Protein AF-A0AAC9IN21-F1 (afdb_monomer)

pLDDT: mean 84.53, std 16.15, range [30.41, 98.19]

Structure (mmCIF, N/CA/C/O backbone):
data_AF-A0AAC9IN21-F1
#
_entry.id   AF-A0AAC9IN21-F1
#
loop_
_atom_site.group_PDB
_atom_site.id
_atom_site.type_symbol
_atom_site.label_atom_id
_atom_site.label_alt_id
_atom_site.label_comp_id
_atom_site.label_asym_id
_atom_site.label_entity_id
_atom_site.label_seq_id
_atom_site.pdbx_PDB_ins_code
_atom_site.Cartn_x
_atom_site.Cartn_y
_atom_site.Cartn_z
_atom_site.occupancy
_atom_site.B_iso_or_equiv
_atom_site.auth_seq_id
_atom_site.auth_comp_id
_atom_site.auth_asym_id
_atom_site.auth_atom_id
_atom_site.pdbx_PDB_model_num
ATOM 1 N N . MET A 1 1 ? 9.939 -2.032 -33.888 1.00 34.38 1 MET A N 1
ATOM 2 C CA . MET A 1 1 ? 8.738 -2.894 -33.945 1.00 34.38 1 MET A CA 1
ATOM 3 C C . MET A 1 1 ? 9.093 -4.203 -33.239 1.00 34.38 1 MET A C 1
ATOM 5 O O . MET A 1 1 ? 9.802 -5.014 -33.818 1.00 34.38 1 MET A O 1
ATOM 9 N N . LYS A 1 2 ? 8.780 -4.354 -31.942 1.00 31.02 2 LYS A N 1
ATOM 10 C CA . LYS A 1 2 ? 9.108 -5.588 -31.199 1.00 31.02 2 LYS A CA 1
ATOM 11 C C . LYS A 1 2 ? 8.147 -6.683 -31.668 1.00 31.02 2 LYS A C 1
ATOM 13 O O . LYS A 1 2 ? 6.945 -6.559 -31.456 1.00 31.02 2 LYS A O 1
ATOM 18 N N . LYS A 1 3 ? 8.680 -7.709 -32.340 1.00 30.41 3 LYS A N 1
ATOM 19 C CA . LYS A 1 3 ? 7.978 -8.969 -32.608 1.00 30.41 3 LYS A CA 1
ATOM 20 C C . LYS A 1 3 ? 7.577 -9.555 -31.255 1.00 30.41 3 LYS A C 1
ATOM 22 O O . LYS A 1 3 ? 8.444 -9.951 -30.480 1.00 30.41 3 LYS A O 1
ATOM 27 N N . TYR A 1 4 ? 6.280 -9.575 -30.974 1.00 35.88 4 TYR A N 1
ATOM 28 C CA . TYR A 1 4 ? 5.723 -10.458 -29.963 1.00 35.88 4 TYR A CA 1
ATOM 29 C C . TYR A 1 4 ? 5.930 -11.874 -30.489 1.00 35.88 4 TYR A C 1
ATOM 31 O O . TYR A 1 4 ? 5.238 -12.309 -31.407 1.00 35.88 4 TYR A O 1
ATOM 39 N N . ILE A 1 5 ? 6.948 -12.558 -29.974 1.00 37.28 5 ILE A N 1
ATOM 40 C CA . ILE A 1 5 ? 7.047 -14.003 -30.123 1.00 37.28 5 ILE A CA 1
ATOM 41 C C . ILE A 1 5 ? 5.870 -14.546 -29.312 1.00 37.28 5 ILE A C 1
ATOM 43 O O . ILE A 1 5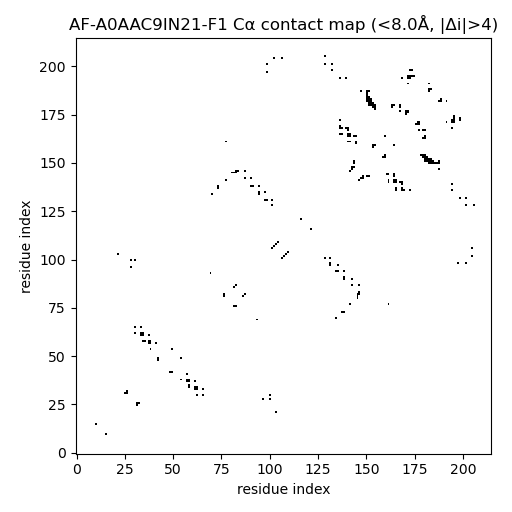 ? 5.917 -14.585 -28.086 1.00 37.28 5 ILE A O 1
ATOM 47 N N . CYS A 1 6 ? 4.771 -14.858 -30.004 1.00 40.84 6 CYS A N 1
ATOM 48 C CA . CYS A 1 6 ? 3.760 -15.767 -29.490 1.00 40.84 6 CYS A CA 1
ATOM 49 C C . CYS A 1 6 ? 4.459 -17.106 -29.273 1.00 40.84 6 CYS A C 1
ATOM 51 O O . CYS A 1 6 ? 4.659 -17.867 -30.220 1.00 40.84 6 CYS A O 1
ATOM 53 N N . ASN A 1 7 ? 4.869 -17.364 -28.036 1.00 38.44 7 ASN A N 1
ATOM 54 C CA . ASN A 1 7 ? 5.209 -18.706 -27.605 1.00 38.44 7 ASN A CA 1
ATOM 55 C C . ASN A 1 7 ? 3.887 -19.474 -27.489 1.00 38.44 7 ASN A C 1
ATOM 57 O O . ASN A 1 7 ? 3.210 -19.432 -26.471 1.00 38.44 7 ASN A O 1
ATOM 61 N N . ASN A 1 8 ? 3.481 -20.124 -28.576 1.00 47.72 8 ASN A N 1
ATOM 62 C CA . ASN A 1 8 ? 2.429 -21.129 -28.539 1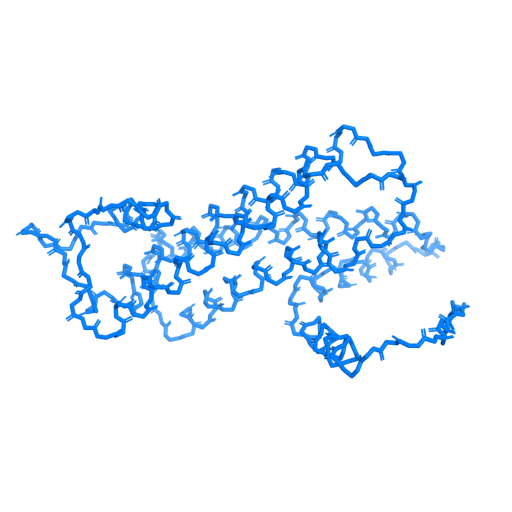.00 47.72 8 ASN A CA 1
ATOM 63 C C . ASN A 1 8 ? 3.048 -22.444 -28.044 1.00 47.72 8 ASN A C 1
ATOM 65 O O . ASN A 1 8 ? 3.775 -23.075 -28.804 1.00 47.72 8 ASN A O 1
ATOM 69 N N . SER A 1 9 ? 2.732 -22.879 -26.819 1.00 43.06 9 SER A N 1
ATOM 70 C CA . SER A 1 9 ? 1.982 -24.132 -26.605 1.00 43.06 9 SER A CA 1
ATOM 71 C C . SER A 1 9 ? 1.706 -24.391 -25.112 1.00 43.06 9 SER A C 1
ATOM 73 O O . SER A 1 9 ? 2.643 -24.544 -24.333 1.00 43.06 9 SER A O 1
ATOM 75 N N . LYS A 1 10 ? 0.414 -24.562 -24.781 1.00 49.31 10 LYS A N 1
ATOM 76 C CA . LYS A 1 10 ? -0.166 -25.088 -23.522 1.00 49.31 10 LYS A CA 1
ATOM 77 C C . LYS A 1 10 ? -0.204 -24.177 -22.287 1.00 49.31 10 LYS A C 1
ATOM 79 O O . LYS A 1 10 ? -0.055 -24.663 -21.169 1.00 49.31 10 LYS A O 1
ATOM 84 N N . ASP A 1 11 ? -0.552 -22.909 -22.448 1.00 61.28 11 ASP A N 1
ATOM 85 C CA . ASP A 1 11 ? -1.091 -22.170 -21.307 1.00 61.28 11 ASP A CA 1
ATOM 86 C C . ASP A 1 11 ? -2.511 -22.668 -21.026 1.00 61.28 11 ASP A C 1
ATOM 88 O O . ASP A 1 11 ? -3.415 -22.524 -21.851 1.00 61.28 11 ASP A O 1
ATOM 92 N N . GLY A 1 12 ? -2.700 -23.340 -19.886 1.00 74.88 12 GLY A N 1
ATOM 93 C CA . GLY A 1 12 ? -4.028 -23.757 -19.441 1.00 74.88 12 GLY A CA 1
ATOM 94 C C . GLY A 1 12 ? -4.968 -22.551 -19.348 1.00 74.88 12 GLY A C 1
ATOM 95 O O . GLY A 1 12 ? -4.512 -21.425 -19.152 1.00 74.88 12 GLY A O 1
ATOM 96 N N . LEU A 1 13 ? -6.286 -22.774 -19.449 1.00 85.06 13 LEU A N 1
ATOM 97 C CA . LEU A 1 13 ? -7.309 -21.715 -19.364 1.00 85.06 13 LEU A CA 1
ATOM 98 C C . LEU A 1 13 ? -7.048 -20.739 -18.198 1.00 85.06 13 LEU A C 1
ATOM 100 O O . LEU A 1 13 ? -7.213 -19.532 -18.345 1.00 85.06 13 LEU A O 1
ATOM 104 N N . PHE A 1 14 ? -6.579 -21.267 -17.065 1.00 82.62 14 PHE A N 1
ATOM 105 C CA . PHE A 1 14 ? -6.194 -20.491 -15.889 1.00 82.62 14 PHE A CA 1
ATOM 106 C C . PHE A 1 14 ? -5.101 -19.444 -16.168 1.00 82.62 14 PHE A C 1
ATOM 108 O O . PHE A 1 14 ? -5.266 -18.287 -15.789 1.00 82.62 14 PHE A O 1
ATOM 115 N N . ASN A 1 15 ? -4.023 -19.810 -16.869 1.00 82.81 15 ASN A N 1
ATOM 116 C CA . ASN A 1 15 ? -2.926 -18.893 -17.199 1.00 82.81 15 ASN A CA 1
ATOM 117 C C . ASN A 1 15 ? -3.406 -17.773 -18.127 1.00 82.81 15 ASN A C 1
ATOM 119 O O . ASN A 1 15 ? -3.093 -16.607 -17.901 1.00 82.81 15 ASN A O 1
ATOM 123 N N . LEU A 1 16 ? -4.235 -18.108 -19.120 1.00 85.00 16 LEU A N 1
ATOM 124 C CA . LEU A 1 16 ? -4.799 -17.125 -20.047 1.00 85.00 16 LEU A CA 1
ATOM 125 C C . LEU A 1 16 ? -5.696 -16.113 -19.321 1.00 85.00 16 LEU A C 1
ATOM 127 O O . LEU A 1 16 ? -5.608 -14.909 -19.574 1.00 85.00 16 LEU A O 1
ATOM 131 N N . LEU A 1 17 ? -6.537 -16.588 -18.396 1.00 85.88 17 LEU A N 1
ATOM 132 C CA . LEU A 1 17 ? -7.372 -15.722 -17.561 1.00 85.88 17 LEU A CA 1
ATOM 133 C C . LEU A 1 17 ? -6.525 -14.838 -16.640 1.00 85.88 17 LEU A C 1
ATOM 135 O O . LEU A 1 17 ? -6.803 -13.645 -16.519 1.00 85.88 17 LEU A O 1
ATOM 139 N N . ALA A 1 18 ? -5.473 -15.387 -16.033 1.00 85.56 18 ALA A N 1
ATOM 140 C CA . ALA A 1 18 ? -4.564 -14.631 -15.181 1.00 85.56 18 ALA A CA 1
ATOM 141 C C . ALA A 1 18 ? -3.791 -13.552 -15.968 1.00 85.56 18 ALA A C 1
ATOM 143 O O . ALA A 1 18 ? -3.678 -12.412 -15.513 1.00 85.56 18 ALA A O 1
ATOM 144 N N . ASP A 1 19 ? -3.346 -13.849 -17.190 1.00 85.50 19 ASP A N 1
ATOM 145 C CA . ASP A 1 19 ? -2.721 -12.870 -18.084 1.00 85.50 19 ASP A CA 1
ATOM 146 C C . ASP A 1 19 ? -3.686 -11.767 -18.527 1.00 85.50 19 ASP A C 1
ATOM 148 O O . ASP A 1 19 ? -3.317 -10.590 -18.590 1.00 85.50 19 ASP A O 1
ATOM 152 N N . ALA A 1 20 ? -4.934 -12.118 -18.840 1.00 86.19 20 ALA A N 1
ATOM 153 C CA . ALA A 1 20 ? -5.960 -11.130 -19.150 1.00 86.19 20 ALA A CA 1
ATOM 154 C C . ALA A 1 20 ? -6.225 -10.221 -17.939 1.00 86.19 20 ALA A C 1
ATOM 156 O O . ALA A 1 20 ? -6.246 -8.995 -18.077 1.00 86.19 20 ALA A O 1
ATOM 157 N N . LEU A 1 21 ? -6.338 -10.810 -16.745 1.00 87.31 21 LEU A N 1
ATOM 158 C CA . LEU A 1 21 ? -6.534 -10.082 -15.497 1.00 87.31 21 LEU A CA 1
ATOM 159 C C . LEU A 1 21 ? -5.369 -9.129 -15.209 1.00 87.31 21 LEU A C 1
ATOM 161 O O . LEU A 1 21 ? -5.603 -7.955 -14.930 1.00 87.31 21 LEU A O 1
ATOM 165 N N . THR A 1 22 ? -4.117 -9.580 -15.325 1.00 87.25 22 THR A N 1
ATOM 166 C CA . THR A 1 22 ? -2.951 -8.711 -15.090 1.00 87.25 22 THR A CA 1
ATOM 167 C C . THR A 1 22 ? -2.875 -7.564 -16.099 1.00 87.25 22 THR A C 1
ATOM 169 O O . THR A 1 22 ? -2.532 -6.439 -15.733 1.00 87.25 22 THR A O 1
ATOM 172 N N . LYS A 1 23 ? -3.255 -7.781 -17.366 1.00 86.88 23 LYS A N 1
ATOM 173 C CA . LYS A 1 23 ? -3.362 -6.695 -18.356 1.00 86.88 23 LYS A CA 1
ATOM 174 C C . LYS A 1 23 ? -4.399 -5.657 -17.936 1.00 86.88 23 LYS A C 1
ATOM 176 O O . LYS A 1 23 ? -4.082 -4.470 -17.951 1.00 86.88 23 LYS A O 1
ATOM 181 N N . VAL A 1 24 ? -5.590 -6.087 -17.518 1.00 88.44 24 VAL A N 1
ATOM 182 C CA . VAL A 1 24 ? -6.648 -5.182 -17.039 1.00 88.44 24 VAL A CA 1
ATOM 183 C C . VAL A 1 24 ? -6.197 -4.429 -15.787 1.00 88.44 24 VAL A C 1
ATOM 185 O O . VAL A 1 24 ? -6.297 -3.207 -15.743 1.00 88.44 24 VAL A O 1
ATOM 188 N N . LEU A 1 25 ? -5.624 -5.114 -14.797 1.00 89.25 25 LEU A N 1
ATOM 189 C CA . LEU A 1 25 ? -5.137 -4.475 -13.572 1.00 89.25 25 LEU A CA 1
ATOM 190 C C . LEU A 1 25 ? -4.022 -3.459 -13.855 1.00 89.25 25 LEU A C 1
ATOM 192 O O . LEU A 1 25 ? -4.006 -2.381 -13.265 1.00 89.25 25 LEU A O 1
ATOM 196 N N . ASN A 1 26 ? -3.132 -3.733 -14.810 1.00 87.12 26 ASN A N 1
ATOM 197 C CA . ASN A 1 26 ? -2.124 -2.761 -15.241 1.00 87.12 26 ASN A CA 1
ATOM 198 C C . ASN A 1 26 ? -2.722 -1.510 -15.892 1.00 87.12 26 ASN A C 1
ATOM 200 O O . ASN A 1 26 ? -2.146 -0.436 -15.737 1.00 87.12 26 ASN A O 1
ATOM 204 N N . LEU A 1 27 ? -3.865 -1.624 -16.576 1.00 86.06 27 LEU A N 1
ATOM 205 C CA . LEU A 1 27 ? -4.581 -0.471 -17.132 1.00 86.06 27 LEU A CA 1
ATOM 206 C C . LEU A 1 27 ? -5.224 0.408 -16.064 1.00 86.06 27 LEU A C 1
ATOM 208 O O . LEU A 1 27 ? -5.561 1.539 -16.373 1.00 86.06 27 LEU A O 1
ATOM 212 N N . PHE A 1 28 ? -5.412 -0.078 -14.840 1.00 88.50 28 PHE A N 1
ATOM 213 C CA . PHE A 1 28 ? -5.910 0.738 -13.730 1.00 88.50 28 PHE A CA 1
ATOM 214 C C . PHE A 1 28 ? -4.802 1.178 -12.776 1.00 88.50 28 PHE A C 1
ATOM 216 O O . PHE A 1 28 ? -5.038 2.018 -11.915 1.00 88.50 28 PHE A O 1
ATOM 223 N N . ASN A 1 29 ? -3.584 0.658 -12.935 1.00 90.00 29 ASN A N 1
ATOM 224 C CA . ASN A 1 29 ? -2.487 0.932 -12.026 1.00 90.00 29 ASN A CA 1
ATOM 225 C C . ASN A 1 29 ? -1.874 2.323 -12.268 1.00 90.00 29 ASN A C 1
ATOM 227 O O . ASN A 1 29 ? -1.085 2.523 -13.194 1.00 90.00 29 ASN A O 1
ATOM 231 N N . PHE A 1 30 ? -2.159 3.276 -11.377 1.00 90.38 30 PHE A N 1
ATOM 232 C CA . PHE A 1 30 ? -1.539 4.607 -11.378 1.00 90.38 30 PHE A CA 1
ATOM 233 C C . PHE A 1 30 ? -0.005 4.590 -11.417 1.00 90.38 30 PHE A C 1
ATOM 235 O O . PHE A 1 30 ? 0.570 5.495 -12.018 1.00 90.38 30 PHE A O 1
ATOM 242 N N . VAL A 1 31 ? 0.670 3.579 -10.854 1.00 89.50 31 VAL A N 1
ATOM 243 C CA . VAL A 1 31 ? 2.138 3.458 -10.949 1.00 89.50 31 VAL A CA 1
ATOM 244 C C . VAL A 1 31 ? 2.570 3.325 -12.412 1.00 89.50 31 VAL A C 1
ATOM 246 O O . VAL A 1 31 ? 3.527 3.971 -12.844 1.00 89.50 31 VAL A O 1
ATOM 249 N N . GLU A 1 32 ? 1.845 2.526 -13.200 1.00 88.94 32 GLU A N 1
ATOM 250 C CA . GLU A 1 32 ? 2.136 2.318 -14.619 1.00 88.94 32 GLU A CA 1
ATOM 251 C C . GLU A 1 32 ? 1.900 3.590 -15.426 1.00 88.94 32 GLU A C 1
ATOM 253 O O . GLU A 1 32 ? 2.765 3.982 -16.214 1.00 88.94 32 GLU A O 1
ATOM 258 N N . PHE A 1 33 ? 0.776 4.271 -15.191 1.00 90.44 33 PHE A N 1
ATOM 259 C CA . PHE A 1 33 ? 0.494 5.554 -15.832 1.00 90.44 33 PHE A CA 1
ATOM 260 C C . PHE A 1 33 ? 1.531 6.613 -15.479 1.00 90.44 33 PHE A C 1
ATOM 262 O O . PHE A 1 33 ? 2.038 7.288 -16.373 1.00 90.44 33 PHE A O 1
ATOM 269 N N . PHE A 1 34 ? 1.891 6.729 -14.200 1.00 90.81 34 PHE A N 1
ATOM 270 C CA . PHE A 1 34 ? 2.888 7.687 -13.737 1.00 90.81 34 PHE A CA 1
ATOM 271 C C . PHE A 1 34 ? 4.246 7.430 -14.393 1.00 90.81 34 PHE A C 1
ATOM 273 O O . PHE A 1 34 ? 4.874 8.343 -14.928 1.00 90.81 34 PHE A O 1
ATOM 280 N N . LYS A 1 35 ? 4.670 6.166 -14.449 1.00 89.88 35 LYS A N 1
ATOM 281 C CA . LYS A 1 35 ? 5.895 5.758 -15.139 1.00 89.88 35 LYS A CA 1
ATOM 282 C C . LYS A 1 35 ? 5.861 6.115 -16.627 1.00 89.88 35 LYS A C 1
ATOM 284 O O . LYS A 1 35 ? 6.827 6.689 -17.132 1.00 89.88 35 LYS A O 1
ATOM 289 N N . LEU A 1 36 ? 4.773 5.797 -17.333 1.00 89.31 36 LEU A N 1
ATOM 290 C CA . LEU A 1 36 ? 4.620 6.133 -18.753 1.00 89.31 36 LEU A CA 1
ATOM 291 C C . LEU A 1 36 ? 4.661 7.647 -18.976 1.00 89.31 36 LEU A C 1
ATOM 293 O O . LEU A 1 36 ? 5.336 8.109 -19.894 1.00 89.31 36 LEU A O 1
ATOM 297 N N . P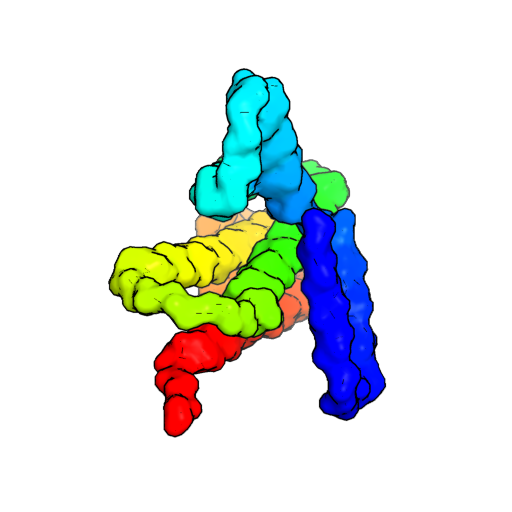HE A 1 37 ? 4.005 8.413 -18.108 1.00 91.19 37 PHE A N 1
ATOM 298 C CA . PHE A 1 37 ? 3.982 9.869 -18.151 1.00 91.19 37 PHE A CA 1
ATOM 299 C C . PHE A 1 37 ? 5.378 10.482 -17.961 1.00 91.19 37 PHE A C 1
ATOM 301 O O . PHE A 1 37 ? 5.806 11.309 -18.768 1.00 91.19 37 PHE A O 1
ATOM 308 N N . VAL A 1 38 ? 6.137 10.032 -16.955 1.00 91.31 38 VAL A N 1
ATOM 309 C CA . VAL A 1 38 ? 7.507 10.516 -16.704 1.00 91.31 38 VAL A CA 1
ATOM 310 C C . VAL A 1 38 ? 8.441 10.171 -17.870 1.00 91.31 38 VAL A C 1
ATOM 312 O O . VAL A 1 38 ? 9.197 11.030 -18.333 1.00 91.31 38 VAL A O 1
ATOM 315 N N . VAL A 1 39 ? 8.364 8.945 -18.402 1.00 89.12 39 VAL A N 1
ATOM 316 C CA . VAL A 1 39 ? 9.155 8.533 -19.576 1.00 89.12 39 VAL A CA 1
ATOM 317 C C . VAL A 1 39 ? 8.775 9.349 -20.812 1.00 89.12 39 VAL A C 1
ATOM 319 O O . VAL A 1 39 ? 9.659 9.784 -21.552 1.00 89.12 39 VAL A O 1
ATOM 322 N N . PHE A 1 40 ? 7.483 9.605 -21.024 1.00 89.19 40 PHE A N 1
ATOM 323 C CA . PHE A 1 40 ? 6.993 10.430 -22.125 1.00 89.19 40 PHE A CA 1
ATOM 324 C C . PHE A 1 40 ? 7.549 11.858 -22.058 1.00 89.19 40 PHE A C 1
ATOM 326 O O . PHE A 1 40 ? 8.095 12.348 -23.049 1.00 89.19 40 PHE A O 1
ATOM 333 N N . ILE A 1 41 ? 7.498 12.506 -20.887 1.00 89.44 41 ILE A N 1
ATOM 334 C CA . ILE A 1 41 ? 8.078 13.844 -20.681 1.00 89.44 41 ILE A CA 1
ATOM 335 C C . ILE A 1 41 ? 9.585 13.833 -20.954 1.00 89.44 41 ILE A C 1
ATOM 337 O O . ILE A 1 41 ? 10.095 14.723 -21.641 1.00 89.44 41 ILE A O 1
ATOM 341 N N . TYR A 1 42 ? 10.301 12.828 -20.445 1.00 88.25 42 TYR A N 1
ATOM 342 C CA . TYR A 1 42 ? 11.745 12.713 -20.629 1.00 88.25 42 TYR A CA 1
ATOM 343 C C . TYR A 1 42 ? 12.129 12.570 -22.108 1.00 88.25 42 TYR A C 1
ATOM 345 O O . TYR A 1 42 ? 12.954 13.341 -22.609 1.00 88.25 42 TYR A O 1
ATOM 353 N N . CYS A 1 43 ? 11.503 11.630 -22.826 1.00 86.12 43 CYS A N 1
ATOM 354 C CA . CYS A 1 43 ? 11.780 11.405 -24.244 1.00 86.12 43 CYS A CA 1
ATOM 355 C C . CYS A 1 43 ? 11.350 12.599 -25.113 1.00 86.12 43 CYS A C 1
ATOM 357 O O . CYS A 1 43 ? 11.982 12.859 -26.128 1.00 86.12 43 CYS A O 1
ATOM 359 N N . ARG A 1 44 ? 10.311 13.357 -24.731 1.00 86.06 44 ARG A N 1
ATOM 360 C CA . ARG A 1 44 ? 9.900 14.563 -25.471 1.00 86.06 44 ARG A CA 1
ATOM 361 C C . ARG A 1 44 ? 10.890 15.720 -25.305 1.00 86.06 44 ARG A C 1
ATOM 363 O O . ARG A 1 44 ? 11.068 16.504 -26.232 1.00 86.06 44 ARG A O 1
ATOM 370 N N . ARG A 1 45 ? 11.533 15.841 -24.137 1.00 83.94 45 ARG A N 1
ATOM 371 C CA . ARG A 1 45 ? 12.523 16.899 -23.858 1.00 83.94 45 ARG A CA 1
ATOM 372 C C . ARG A 1 45 ? 13.875 16.643 -24.526 1.00 83.94 45 ARG A C 1
ATOM 374 O O . ARG A 1 45 ? 14.508 17.591 -24.983 1.00 83.94 45 ARG A O 1
ATOM 381 N N . LYS A 1 46 ? 14.324 15.388 -24.617 1.00 77.31 46 LYS A N 1
ATOM 382 C CA . LYS A 1 46 ? 15.526 15.032 -25.386 1.00 77.31 46 LYS A CA 1
ATOM 383 C C . LYS A 1 46 ? 15.141 14.733 -26.836 1.00 77.31 46 LYS A C 1
ATOM 385 O O . LYS A 1 46 ? 14.660 13.652 -27.128 1.00 77.31 46 LYS A O 1
ATOM 390 N N . LYS A 1 47 ? 15.414 15.667 -27.758 1.00 62.84 47 LYS A N 1
ATOM 391 C CA . LYS A 1 47 ? 15.235 15.479 -29.217 1.00 62.84 47 LYS A CA 1
ATOM 392 C C . LYS A 1 47 ? 16.036 14.300 -29.808 1.00 62.84 47 LYS A C 1
ATOM 394 O O . LYS A 1 47 ? 15.797 13.938 -30.955 1.00 62.84 47 LYS A O 1
ATOM 399 N N . SER A 1 48 ? 16.987 13.718 -29.070 1.00 57.34 48 SER A N 1
ATOM 400 C CA . SER A 1 48 ? 17.738 12.536 -29.502 1.00 57.34 48 SER A CA 1
ATOM 401 C C . SER A 1 48 ? 16.999 11.236 -29.179 1.00 57.34 48 SER A C 1
ATOM 403 O O . SER A 1 48 ? 16.230 11.152 -28.223 1.00 57.34 48 SER A O 1
ATOM 405 N N . THR A 1 49 ? 17.240 10.209 -29.993 1.00 65.31 49 THR A N 1
ATOM 406 C CA . THR A 1 49 ? 16.659 8.866 -29.874 1.00 65.31 49 THR A CA 1
ATOM 407 C C . THR A 1 49 ? 16.672 8.371 -28.427 1.00 65.31 49 THR A C 1
ATOM 409 O O . THR A 1 49 ? 17.729 8.170 -27.826 1.00 65.31 49 THR A O 1
ATOM 412 N N . CYS A 1 50 ? 15.474 8.204 -27.861 1.00 70.81 50 CYS A N 1
ATOM 413 C CA . CYS A 1 50 ? 15.276 7.753 -26.490 1.00 70.81 50 CYS A CA 1
ATOM 414 C C . CYS A 1 50 ? 15.672 6.274 -26.390 1.00 70.81 50 CYS A C 1
ATOM 416 O O . CYS A 1 50 ? 14.876 5.383 -26.695 1.00 70.81 50 CYS A O 1
ATOM 418 N N . ASP A 1 51 ? 16.928 6.047 -26.024 1.00 83.06 51 ASP A N 1
ATOM 419 C CA . ASP A 1 51 ? 17.529 4.729 -25.859 1.00 83.06 51 ASP A CA 1
ATOM 420 C C . ASP A 1 51 ? 16.778 3.882 -24.812 1.00 83.06 51 ASP A C 1
ATOM 422 O O . ASP A 1 51 ? 16.281 4.399 -23.804 1.00 83.06 51 ASP A O 1
ATOM 426 N N . GLU A 1 52 ? 16.669 2.576 -25.054 1.00 82.12 52 GLU A N 1
ATOM 427 C CA . GLU A 1 52 ? 15.892 1.652 -24.221 1.00 82.12 52 GLU A CA 1
ATOM 428 C C . GLU A 1 52 ? 16.482 1.526 -22.811 1.00 82.12 52 GLU A C 1
ATOM 430 O O . GLU A 1 52 ? 15.730 1.406 -21.841 1.00 82.12 52 GLU A O 1
ATOM 435 N N . GLU A 1 53 ? 17.806 1.615 -22.664 1.00 82.88 53 GLU A N 1
ATOM 436 C CA . GLU A 1 53 ? 18.467 1.585 -21.357 1.00 82.88 53 GLU A CA 1
ATOM 437 C C . GLU A 1 53 ? 18.095 2.813 -20.510 1.00 82.88 53 GLU A C 1
ATOM 439 O O . GLU A 1 53 ? 17.680 2.692 -19.353 1.00 82.88 53 GLU A O 1
ATOM 444 N N . LYS A 1 54 ? 18.108 4.003 -21.122 1.00 84.69 54 LYS A N 1
ATOM 445 C CA . LYS A 1 54 ? 17.696 5.252 -20.462 1.00 84.69 54 LYS A CA 1
ATOM 446 C C . LYS A 1 54 ? 16.225 5.222 -20.060 1.00 84.69 54 LYS A C 1
ATOM 448 O O . LYS A 1 54 ? 15.894 5.655 -18.958 1.00 84.69 54 LYS A O 1
ATOM 453 N N . LYS A 1 55 ? 15.339 4.661 -20.894 1.00 86.06 55 LYS A N 1
ATOM 454 C CA . LYS A 1 55 ? 13.922 4.477 -20.527 1.00 86.06 55 LYS A CA 1
ATOM 455 C C . LYS A 1 55 ? 13.759 3.577 -19.307 1.00 86.06 55 LYS A C 1
ATOM 457 O O . LYS A 1 55 ? 12.934 3.883 -18.445 1.00 86.06 55 LYS A O 1
ATOM 462 N N . ARG A 1 56 ? 14.531 2.486 -19.209 1.00 83.62 56 ARG A N 1
ATOM 463 C CA . ARG A 1 56 ? 14.510 1.594 -18.036 1.00 83.62 56 ARG A CA 1
ATOM 464 C C . ARG A 1 56 ? 14.969 2.323 -16.780 1.00 83.62 56 ARG A C 1
ATOM 466 O O . ARG A 1 56 ? 14.313 2.199 -15.751 1.00 83.62 56 ARG A O 1
ATOM 473 N N . TYR A 1 57 ? 16.046 3.099 -16.869 1.00 85.62 57 TYR A N 1
ATOM 474 C CA . TYR A 1 57 ? 16.546 3.894 -15.748 1.00 85.62 57 TYR A CA 1
ATOM 475 C C . TYR A 1 57 ? 15.516 4.931 -15.271 1.00 85.62 57 TYR A C 1
ATOM 477 O O . TYR A 1 57 ? 15.144 4.936 -14.100 1.00 85.62 57 TYR A O 1
ATOM 485 N N . VAL A 1 58 ? 14.964 5.732 -16.189 1.00 88.12 58 VAL A N 1
ATOM 486 C CA . VAL A 1 58 ? 13.925 6.733 -15.877 1.00 88.12 58 VAL A CA 1
ATOM 487 C C . VAL A 1 58 ? 12.666 6.078 -15.308 1.00 88.12 58 VAL A C 1
ATOM 489 O O . VAL A 1 58 ? 12.055 6.611 -14.388 1.00 88.12 58 VAL A O 1
ATOM 492 N N . SER A 1 59 ? 12.298 4.895 -15.807 1.00 87.25 59 SER A N 1
ATOM 493 C CA . SER A 1 59 ? 11.162 4.136 -15.279 1.00 87.25 59 SER A CA 1
ATOM 494 C C . SER A 1 59 ? 11.346 3.737 -13.815 1.00 87.25 59 SER A C 1
ATOM 496 O O . SER A 1 59 ? 10.381 3.775 -13.061 1.00 87.25 59 SER A O 1
ATOM 498 N N . ARG A 1 60 ? 12.564 3.357 -13.406 1.00 85.38 60 ARG A N 1
ATOM 499 C CA . ARG A 1 60 ? 12.864 3.011 -12.006 1.00 85.38 60 ARG A CA 1
ATOM 500 C C . ARG A 1 60 ? 12.725 4.233 -11.105 1.00 85.38 60 ARG A C 1
ATOM 502 O O . ARG A 1 60 ? 11.989 4.172 -10.132 1.00 85.38 60 ARG A O 1
ATOM 509 N N . ILE A 1 61 ? 13.311 5.360 -11.514 1.00 88.25 61 ILE A N 1
ATOM 510 C CA . ILE A 1 61 ? 13.173 6.633 -10.790 1.00 88.25 61 ILE A CA 1
ATOM 511 C C . ILE A 1 61 ? 11.702 7.033 -10.653 1.00 88.25 61 ILE A C 1
ATOM 513 O O . ILE A 1 61 ? 11.279 7.471 -9.589 1.00 88.25 61 ILE A O 1
ATOM 517 N N . ALA A 1 62 ? 10.903 6.877 -11.712 1.00 90.69 62 ALA A N 1
ATOM 518 C CA . ALA A 1 62 ? 9.481 7.197 -11.656 1.00 90.69 62 ALA A CA 1
ATOM 519 C C . ALA A 1 62 ? 8.735 6.342 -10.617 1.00 90.69 62 ALA A C 1
ATOM 521 O O . ALA A 1 62 ? 7.889 6.863 -9.894 1.00 90.6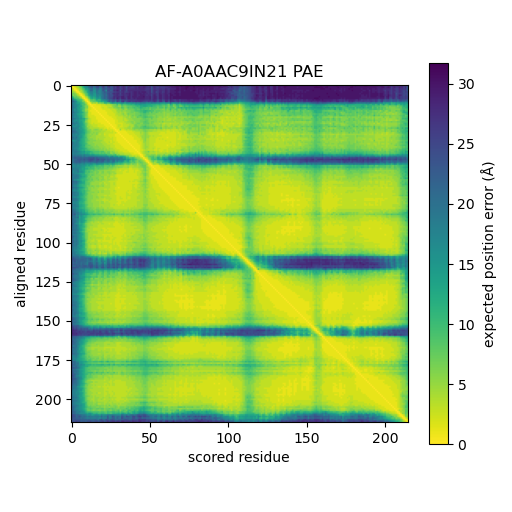9 62 ALA A O 1
ATOM 522 N N . ILE A 1 63 ? 9.065 5.051 -10.512 1.00 89.12 63 ILE A N 1
ATOM 523 C CA . ILE A 1 63 ? 8.492 4.166 -9.490 1.00 89.12 63 ILE A CA 1
ATOM 524 C C . ILE A 1 63 ? 8.901 4.636 -8.089 1.00 89.12 63 ILE A C 1
ATOM 526 O O . ILE A 1 63 ? 8.035 4.763 -7.226 1.00 89.12 63 ILE A O 1
ATOM 530 N N . ASP A 1 64 ? 10.180 4.954 -7.876 1.00 90.38 64 ASP A N 1
ATOM 531 C CA . ASP A 1 64 ? 10.675 5.421 -6.576 1.00 90.38 64 ASP A CA 1
ATOM 532 C C . ASP A 1 64 ? 9.986 6.731 -6.157 1.00 90.38 64 ASP A C 1
ATOM 534 O O . ASP A 1 64 ? 9.472 6.838 -5.044 1.00 90.38 64 ASP A O 1
ATOM 538 N N . ILE A 1 65 ? 9.870 7.700 -7.073 1.00 92.75 65 ILE A N 1
ATOM 539 C CA . ILE A 1 65 ? 9.139 8.956 -6.840 1.00 92.75 65 ILE A CA 1
ATOM 540 C C . ILE A 1 65 ? 7.680 8.676 -6.471 1.00 92.75 65 ILE A C 1
ATOM 542 O O . ILE A 1 65 ? 7.168 9.265 -5.521 1.00 92.75 65 ILE A O 1
ATOM 546 N N . PHE A 1 66 ? 7.004 7.770 -7.182 1.00 93.31 66 PHE A N 1
ATOM 547 C CA . PHE A 1 66 ? 5.621 7.420 -6.864 1.00 93.31 66 PHE A CA 1
ATOM 548 C C . PHE A 1 66 ? 5.494 6.812 -5.461 1.00 93.31 66 PHE A C 1
ATOM 550 O O . PHE A 1 66 ? 4.564 7.148 -4.726 1.00 93.31 66 PHE A O 1
ATOM 557 N N . ILE A 1 67 ? 6.440 5.953 -5.063 1.00 92.00 67 ILE A N 1
ATOM 558 C CA . ILE A 1 67 ? 6.491 5.382 -3.712 1.00 92.00 67 ILE A CA 1
ATOM 559 C C . ILE A 1 67 ? 6.623 6.494 -2.664 1.00 92.00 67 ILE A C 1
ATOM 561 O O . ILE A 1 67 ? 5.892 6.479 -1.676 1.00 92.00 67 ILE A O 1
ATOM 565 N N . PHE A 1 68 ? 7.487 7.485 -2.881 1.00 94.56 68 PHE A N 1
ATOM 566 C CA . PHE A 1 68 ? 7.590 8.629 -1.972 1.00 94.56 68 PHE A CA 1
ATOM 567 C C . PHE A 1 68 ? 6.302 9.463 -1.930 1.00 94.56 68 PHE A C 1
ATOM 569 O O . PHE A 1 68 ? 5.843 9.827 -0.849 1.00 94.56 68 PHE A O 1
ATOM 576 N N . LEU A 1 69 ? 5.675 9.725 -3.080 1.00 95.19 69 LEU A N 1
ATOM 577 C CA . LEU A 1 69 ? 4.444 10.517 -3.154 1.00 95.19 69 LEU A CA 1
ATOM 578 C C . LEU A 1 69 ? 3.274 9.862 -2.408 1.00 95.19 69 LEU A C 1
ATOM 580 O O . LEU A 1 69 ? 2.561 10.559 -1.687 1.00 95.19 69 LEU A O 1
ATOM 584 N N . LYS A 1 70 ? 3.087 8.537 -2.521 1.00 95.31 70 LYS A N 1
ATOM 585 C CA . LYS A 1 70 ? 2.026 7.842 -1.765 1.00 95.31 70 LYS A CA 1
ATOM 586 C C . LYS A 1 70 ? 2.258 7.909 -0.251 1.00 95.31 70 LYS A C 1
ATOM 588 O O . LYS A 1 70 ? 1.296 8.048 0.498 1.00 95.31 70 LYS A O 1
ATOM 593 N N . TRP A 1 71 ? 3.517 7.853 0.197 1.00 96.94 71 TRP A N 1
ATOM 594 C CA . TRP A 1 71 ? 3.874 8.002 1.610 1.00 96.94 71 TRP A CA 1
ATOM 595 C C . TRP A 1 71 ? 3.550 9.403 2.118 1.00 96.94 71 TRP A C 1
ATOM 597 O O . TRP A 1 71 ? 2.886 9.540 3.142 1.00 96.94 71 TRP A O 1
ATOM 607 N N . ILE A 1 72 ? 3.960 10.435 1.374 1.00 97.25 72 ILE A N 1
ATOM 608 C CA . ILE A 1 72 ? 3.651 11.831 1.705 1.00 97.25 72 ILE A CA 1
ATOM 609 C C . ILE A 1 72 ? 2.140 12.030 1.797 1.00 97.25 72 ILE A C 1
ATOM 611 O O . ILE A 1 72 ? 1.664 12.605 2.770 1.00 97.25 72 ILE A O 1
ATOM 615 N N . LEU A 1 73 ? 1.381 11.521 0.823 1.00 96.69 73 LEU A N 1
ATOM 616 C CA . LEU A 1 73 ? -0.076 11.615 0.827 1.00 96.69 73 LEU A CA 1
ATOM 617 C C . LEU A 1 73 ? -0.677 11.002 2.099 1.00 96.69 73 LEU A C 1
ATOM 619 O O . LEU A 1 73 ? -1.459 11.663 2.775 1.00 96.69 73 LEU A O 1
ATOM 623 N N . LEU A 1 74 ? -0.290 9.773 2.447 1.00 97.31 74 LEU A N 1
ATOM 624 C CA . LEU A 1 74 ? -0.810 9.088 3.631 1.00 97.31 74 LEU A CA 1
ATOM 625 C C . LEU A 1 74 ? -0.444 9.819 4.929 1.00 97.31 74 LEU A C 1
ATOM 627 O O . LEU A 1 74 ? -1.304 10.007 5.785 1.00 97.31 74 LEU A O 1
ATOM 631 N N . ILE A 1 75 ? 0.802 10.282 5.058 1.00 96.50 75 ILE A N 1
ATOM 632 C CA . ILE A 1 75 ? 1.251 11.054 6.224 1.00 96.50 75 ILE A CA 1
ATOM 633 C C . ILE A 1 75 ? 0.457 12.358 6.339 1.00 96.50 75 ILE A C 1
ATOM 635 O O . ILE A 1 75 ? -0.006 12.691 7.424 1.00 96.50 75 ILE A O 1
ATOM 639 N N . VAL A 1 76 ? 0.244 13.079 5.234 1.00 96.75 76 VAL A N 1
ATOM 640 C CA . VAL A 1 76 ? -0.555 14.314 5.231 1.00 96.75 76 VAL A CA 1
ATOM 641 C C . VAL A 1 76 ? -2.001 14.043 5.644 1.00 96.75 76 VAL A C 1
ATOM 643 O O . VAL A 1 76 ? -2.554 14.824 6.413 1.00 96.75 76 VAL A O 1
ATOM 646 N N . LEU A 1 77 ? -2.607 12.949 5.171 1.00 96.25 77 LEU A N 1
ATOM 647 C CA . LEU A 1 77 ? -3.961 12.558 5.572 1.00 96.25 77 LEU A CA 1
ATOM 648 C C . LEU A 1 77 ? -4.041 12.236 7.069 1.00 96.25 77 LEU A C 1
ATOM 650 O O . LEU A 1 77 ? -4.983 12.673 7.723 1.00 96.25 77 LEU A O 1
ATOM 654 N N . ILE A 1 78 ? -3.042 11.532 7.611 1.00 95.25 78 ILE A N 1
ATOM 655 C CA . ILE A 1 78 ? -2.951 11.216 9.043 1.00 95.25 78 ILE A CA 1
ATOM 656 C C . ILE A 1 78 ? -2.780 12.486 9.882 1.00 95.25 78 ILE A C 1
ATOM 658 O O . ILE A 1 78 ? -3.502 12.655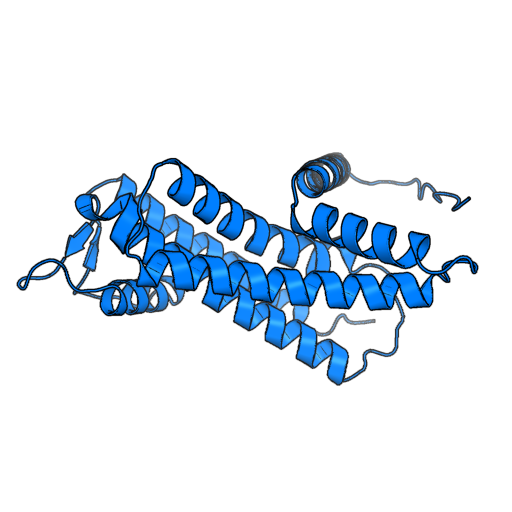 10.858 1.00 95.25 78 ILE A O 1
ATOM 662 N N . LEU A 1 79 ? -1.846 13.369 9.512 1.00 94.69 79 LEU A N 1
ATOM 663 C CA . LEU A 1 79 ? -1.532 14.589 10.269 1.00 94.69 79 LEU A CA 1
ATOM 664 C C . LEU A 1 79 ? -2.669 15.612 10.253 1.00 94.69 79 LEU A C 1
ATOM 666 O O . LEU A 1 79 ? -2.786 16.407 11.178 1.00 94.69 79 LEU A O 1
ATOM 670 N N . LYS A 1 80 ? -3.471 15.629 9.184 1.00 95.25 80 LYS A N 1
ATOM 671 C CA . LYS A 1 80 ? -4.643 16.504 9.069 1.00 95.25 80 LYS A CA 1
ATOM 672 C C . LYS A 1 80 ? -5.926 15.871 9.597 1.00 95.25 80 LYS A C 1
ATOM 674 O O . LYS A 1 80 ? -6.958 16.526 9.507 1.00 95.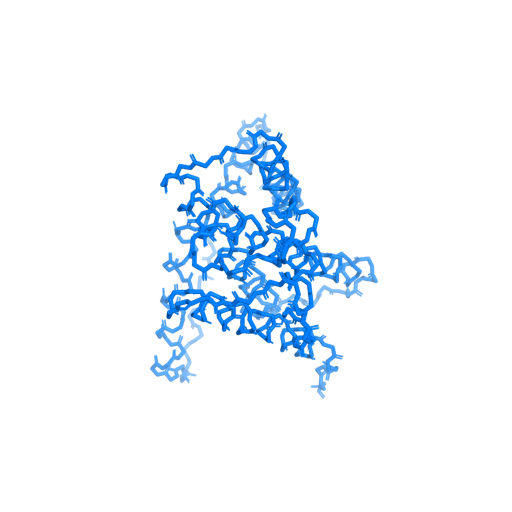25 80 LYS A O 1
ATOM 679 N N . GLU A 1 81 ? -5.868 14.616 10.051 1.00 93.88 81 GLU A N 1
ATOM 680 C CA . GLU A 1 81 ? -7.035 13.842 10.501 1.00 93.88 81 GLU A CA 1
ATOM 681 C C . GLU A 1 81 ? -8.181 13.877 9.473 1.00 93.88 81 GLU A C 1
ATOM 683 O O . GLU A 1 81 ? -9.360 13.918 9.805 1.00 93.88 81 GLU A O 1
ATOM 688 N N . TYR A 1 82 ? -7.830 13.944 8.184 1.00 92.44 82 TYR A N 1
ATOM 689 C CA . TYR A 1 82 ? -8.803 14.240 7.142 1.00 92.44 82 TYR A CA 1
ATOM 690 C C . TYR A 1 82 ? -9.498 12.960 6.702 1.00 92.44 82 TYR A C 1
ATOM 692 O O . TYR A 1 82 ? -8.861 12.108 6.083 1.00 92.44 82 TYR A O 1
ATOM 700 N N . GLU A 1 83 ? -10.798 12.855 6.955 1.00 92.75 83 GLU A N 1
ATOM 701 C CA . GLU A 1 83 ? -11.635 11.722 6.566 1.00 92.75 83 GLU A CA 1
ATOM 702 C C . GLU A 1 83 ? -12.753 12.142 5.607 1.00 92.75 83 GLU A C 1
ATOM 704 O O . GLU A 1 83 ? -13.400 13.178 5.744 1.00 92.75 83 GLU A O 1
ATOM 709 N N . SER A 1 84 ? -12.954 11.346 4.562 1.00 94.44 84 SER A N 1
ATOM 710 C CA . SER A 1 84 ? -14.037 11.515 3.602 1.00 94.44 84 SER A CA 1
ATOM 711 C C . SER A 1 84 ? -14.240 10.204 2.851 1.00 94.44 84 SER A C 1
ATOM 713 O O . SER A 1 84 ? -13.294 9.445 2.643 1.00 94.44 84 SER A O 1
ATOM 715 N N . CYS A 1 85 ? -15.444 9.967 2.326 1.00 94.81 85 CYS A N 1
ATOM 716 C CA . CYS A 1 85 ? -15.698 8.800 1.473 1.00 94.81 85 CYS A CA 1
ATOM 717 C C . CYS A 1 85 ? -14.708 8.718 0.289 1.00 94.81 85 CYS A C 1
ATOM 719 O O . CYS A 1 85 ? -14.324 7.632 -0.152 1.00 94.81 85 CYS A O 1
ATOM 721 N N . PHE A 1 86 ? -14.259 9.871 -0.218 1.00 94.88 86 PHE A N 1
ATOM 722 C CA . PHE A 1 86 ? -13.263 9.941 -1.280 1.00 94.88 86 PHE A CA 1
ATOM 723 C C . PHE A 1 86 ? -11.876 9.474 -0.816 1.00 94.88 86 PHE A C 1
ATOM 725 O O . PHE A 1 86 ? -11.254 8.656 -1.495 1.00 94.88 86 PHE A O 1
ATOM 732 N N . THR A 1 87 ? -11.400 9.924 0.348 1.00 94.62 87 THR A N 1
ATOM 733 C CA . THR A 1 87 ? -10.101 9.485 0.881 1.00 94.62 87 THR A CA 1
ATOM 734 C C . THR A 1 87 ? -10.111 8.020 1.274 1.00 94.62 87 THR A C 1
ATOM 736 O O . THR A 1 87 ? -9.152 7.323 0.959 1.00 94.62 87 THR A O 1
ATOM 739 N N . THR A 1 88 ? -11.208 7.506 1.836 1.00 96.38 88 THR A N 1
ATOM 740 C CA . THR A 1 88 ? -11.368 6.069 2.106 1.00 96.38 88 THR A CA 1
ATOM 741 C C . THR A 1 88 ? -11.171 5.241 0.834 1.00 96.38 88 THR A C 1
ATOM 743 O O . THR A 1 88 ? -10.408 4.275 0.832 1.00 96.38 88 THR A O 1
ATOM 746 N N . LYS A 1 89 ? -11.786 5.651 -0.288 1.00 96.75 89 LYS A N 1
ATOM 747 C CA . LYS A 1 89 ? -11.605 4.989 -1.594 1.00 96.75 89 LYS A CA 1
ATOM 748 C C . LYS A 1 89 ? -10.161 5.069 -2.087 1.00 96.75 89 LYS A C 1
ATOM 750 O O . LYS A 1 89 ? -9.649 4.079 -2.605 1.00 96.75 89 LYS A O 1
ATOM 755 N N . ILE A 1 90 ? -9.495 6.212 -1.909 1.00 96.12 90 ILE A N 1
ATOM 756 C CA . ILE A 1 90 ? -8.074 6.369 -2.253 1.00 96.12 90 ILE A CA 1
ATOM 757 C C . ILE A 1 90 ? -7.206 5.414 -1.433 1.00 96.12 90 ILE A C 1
ATOM 759 O O . ILE A 1 90 ? -6.337 4.763 -2.005 1.00 96.12 90 ILE A O 1
ATOM 763 N N . ILE A 1 91 ? -7.425 5.296 -0.121 1.00 97.44 91 ILE A N 1
ATOM 764 C CA . ILE A 1 91 ? -6.621 4.409 0.728 1.00 97.44 91 ILE A CA 1
ATOM 765 C C . ILE A 1 91 ? -6.826 2.944 0.349 1.00 97.44 91 ILE A C 1
ATOM 767 O O . ILE A 1 91 ? -5.840 2.226 0.195 1.00 97.44 91 ILE A O 1
ATOM 771 N N . TRP A 1 92 ? -8.066 2.515 0.100 1.00 97.69 92 TRP A N 1
ATOM 772 C CA . TRP A 1 92 ? -8.338 1.170 -0.418 1.00 97.69 92 TRP A CA 1
ATOM 773 C C . TRP A 1 92 ? -7.648 0.905 -1.749 1.00 97.69 92 TRP A C 1
ATOM 775 O O . TRP A 1 92 ? -7.008 -0.132 -1.926 1.00 97.69 92 TRP A O 1
ATOM 785 N N . TYR A 1 93 ? -7.739 1.866 -2.668 1.00 96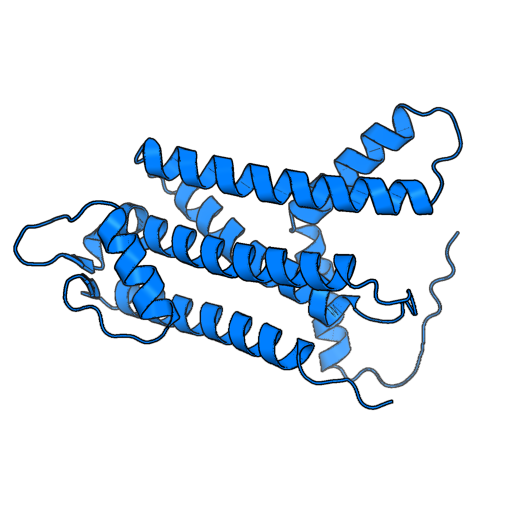.62 93 TYR A N 1
ATOM 786 C CA . TYR A 1 93 ? -7.048 1.798 -3.944 1.00 96.62 93 TYR A CA 1
ATOM 787 C C . TYR A 1 93 ? -5.531 1.652 -3.732 1.00 96.62 93 TYR A C 1
ATOM 789 O O . TYR A 1 93 ? -4.910 0.757 -4.305 1.00 96.62 93 TYR A O 1
ATOM 797 N N . LEU A 1 94 ? -4.921 2.494 -2.890 1.00 96.25 94 LEU A N 1
ATOM 798 C CA . LEU A 1 94 ? -3.481 2.470 -2.634 1.00 96.25 94 LEU A CA 1
ATOM 799 C C . LEU A 1 94 ? -3.046 1.160 -1.983 1.00 96.25 94 LEU A C 1
ATOM 801 O O . LEU A 1 94 ? -2.015 0.624 -2.372 1.00 96.25 94 LEU A O 1
ATOM 805 N N . LEU A 1 95 ? -3.824 0.627 -1.043 1.00 96.62 95 LEU A N 1
ATOM 806 C CA . LEU A 1 95 ? -3.559 -0.652 -0.393 1.00 96.62 95 LEU A CA 1
ATOM 807 C C . LEU A 1 95 ? -3.583 -1.805 -1.408 1.00 96.62 95 LEU A C 1
ATOM 809 O O . LEU A 1 95 ? -2.610 -2.555 -1.518 1.00 96.62 95 LEU A O 1
ATOM 813 N N . PHE A 1 96 ? -4.657 -1.910 -2.196 1.00 95.94 96 PHE A N 1
ATOM 814 C CA . PHE A 1 96 ? -4.802 -2.958 -3.205 1.00 95.94 96 PHE A CA 1
ATOM 815 C C . PHE A 1 96 ? -3.698 -2.877 -4.266 1.00 95.94 96 PHE A C 1
ATOM 817 O O . PHE A 1 96 ? -3.027 -3.870 -4.552 1.00 95.94 96 PHE A O 1
ATOM 824 N N . PHE A 1 97 ? -3.443 -1.686 -4.816 1.00 94.69 97 PHE A N 1
ATOM 825 C CA . PHE A 1 97 ? -2.411 -1.513 -5.837 1.00 94.69 97 PHE A CA 1
ATOM 826 C C . PHE A 1 97 ? -0.989 -1.589 -5.284 1.00 94.69 97 PHE A C 1
ATOM 828 O O . PHE A 1 97 ? -0.079 -1.922 -6.042 1.00 94.69 97 PHE A O 1
ATOM 835 N N . ASN A 1 98 ? -0.768 -1.354 -3.989 1.00 94.94 98 ASN A N 1
ATOM 836 C CA . ASN A 1 98 ? 0.513 -1.625 -3.338 1.00 94.94 98 ASN A CA 1
ATOM 837 C C . ASN A 1 98 ? 0.815 -3.130 -3.341 1.00 94.94 98 ASN A C 1
ATOM 839 O O . ASN A 1 98 ? 1.901 -3.530 -3.761 1.00 94.94 98 ASN A O 1
ATOM 843 N N . LEU A 1 99 ? -0.170 -3.957 -2.975 1.00 93.88 99 LEU A N 1
ATOM 844 C CA . LEU A 1 99 ? -0.059 -5.414 -3.043 1.00 93.88 99 LEU A CA 1
ATOM 845 C C . LEU A 1 99 ? 0.101 -5.903 -4.490 1.00 93.88 99 LEU A C 1
ATOM 847 O O . LEU A 1 99 ? 1.052 -6.621 -4.806 1.00 93.88 99 LEU A O 1
ATOM 851 N N . TYR A 1 100 ? -0.793 -5.472 -5.386 1.00 92.69 100 TYR A N 1
ATOM 852 C CA . TYR A 1 100 ? -0.786 -5.883 -6.790 1.00 92.69 100 TYR A CA 1
ATOM 853 C C . TYR A 1 100 ? 0.502 -5.481 -7.514 1.00 92.69 100 TYR A C 1
ATOM 855 O O . TYR A 1 100 ? 1.093 -6.300 -8.211 1.00 92.69 100 TYR A O 1
ATOM 863 N N . THR A 1 101 ? 0.971 -4.239 -7.356 1.00 89.75 101 THR A N 1
ATOM 864 C CA . THR A 1 101 ? 2.192 -3.772 -8.035 1.00 89.75 101 THR A CA 1
ATOM 865 C C . THR A 1 101 ? 3.396 -4.586 -7.584 1.00 89.75 101 THR A C 1
ATOM 867 O O . THR A 1 101 ? 4.217 -4.974 -8.417 1.00 89.75 101 THR A O 1
ATOM 870 N N . TYR A 1 102 ? 3.488 -4.888 -6.285 1.00 88.44 102 TYR A N 1
ATOM 871 C CA . TYR A 1 102 ? 4.562 -5.727 -5.774 1.00 88.44 102 TYR A CA 1
ATOM 872 C C . TYR A 1 102 ? 4.483 -7.142 -6.367 1.00 88.44 102 TYR A C 1
ATOM 874 O O . TYR A 1 102 ? 5.459 -7.602 -6.963 1.00 88.44 102 TYR A O 1
ATOM 882 N N . PHE A 1 103 ? 3.309 -7.786 -6.309 1.00 89.06 103 PHE A N 1
ATOM 883 C CA . PHE A 1 103 ? 3.062 -9.087 -6.943 1.00 89.06 103 PHE A CA 1
ATOM 884 C C . PHE A 1 103 ? 3.476 -9.091 -8.420 1.00 89.06 103 PHE A C 1
ATOM 886 O O . PHE A 1 103 ? 4.272 -9.922 -8.861 1.00 89.06 103 PHE A O 1
ATOM 893 N N . TYR A 1 104 ? 2.974 -8.125 -9.186 1.00 87.50 104 TYR A N 1
ATOM 894 C CA . TYR A 1 104 ? 3.181 -8.052 -10.622 1.00 87.50 104 TYR A CA 1
ATOM 895 C C . TYR A 1 104 ? 4.661 -7.897 -10.979 1.00 87.50 104 TYR A C 1
ATOM 897 O O . TYR A 1 104 ? 5.157 -8.593 -11.859 1.00 87.50 104 TYR A O 1
ATOM 905 N N . TYR A 1 105 ? 5.402 -7.022 -10.297 1.00 81.31 105 TYR A N 1
ATOM 906 C CA . TYR A 1 105 ? 6.806 -6.776 -10.633 1.00 81.31 105 TYR A CA 1
ATOM 907 C C . TYR A 1 105 ? 7.779 -7.831 -10.115 1.00 81.31 105 TYR A C 1
ATOM 909 O O . TYR A 1 105 ? 8.831 -8.036 -10.729 1.00 81.31 105 TYR A O 1
ATOM 917 N N . HIS A 1 106 ? 7.465 -8.459 -8.985 1.00 79.50 106 HIS A N 1
ATOM 918 C CA . HIS A 1 106 ? 8.390 -9.365 -8.311 1.00 79.50 106 HIS A CA 1
ATOM 919 C C . HIS A 1 106 ? 8.100 -10.837 -8.576 1.00 79.50 106 HIS A C 1
ATOM 921 O O . HIS A 1 106 ? 9.036 -11.629 -8.542 1.00 79.50 106 HIS A O 1
ATOM 927 N N . ILE A 1 107 ? 6.851 -11.191 -8.877 1.00 81.19 107 ILE A N 1
ATOM 928 C CA . ILE A 1 107 ? 6.444 -12.570 -9.147 1.00 81.19 107 ILE A CA 1
ATOM 929 C C . ILE A 1 107 ? 6.110 -12.715 -10.632 1.00 81.19 107 ILE A C 1
ATOM 931 O O . ILE A 1 107 ? 6.856 -13.387 -11.343 1.00 81.19 107 ILE A O 1
ATOM 935 N N . TRP A 1 108 ? 5.081 -12.009 -11.119 1.00 82.25 108 TRP A N 1
ATOM 936 C CA . TRP A 1 108 ? 4.522 -12.214 -12.467 1.00 82.25 108 TRP A CA 1
ATOM 937 C C . TRP A 1 108 ? 5.482 -11.835 -13.603 1.00 82.25 108 TRP A C 1
ATOM 939 O O . TRP A 1 108 ? 5.826 -12.641 -14.454 1.00 82.25 108 TRP A O 1
ATOM 949 N N . LYS A 1 109 ? 5.985 -10.598 -13.603 1.00 75.56 109 LYS A N 1
ATOM 950 C CA . LYS A 1 109 ? 6.861 -10.053 -14.653 1.00 75.56 109 LYS A CA 1
ATOM 951 C C . LYS A 1 109 ? 8.328 -10.469 -14.486 1.00 75.56 109 LYS A C 1
ATOM 953 O O . LYS A 1 109 ? 9.185 -10.005 -15.233 1.00 75.56 109 LYS A O 1
ATOM 958 N N . SER A 1 110 ? 8.656 -11.285 -13.481 1.00 62.91 110 SER A N 1
ATOM 959 C CA . SER A 1 110 ? 10.051 -11.592 -13.130 1.00 62.91 110 SER A CA 1
ATOM 960 C C . SER A 1 110 ? 10.770 -12.512 -14.127 1.00 62.91 110 SER A C 1
ATOM 962 O O . SER A 1 110 ? 11.954 -12.802 -13.945 1.00 62.91 110 SER A O 1
ATOM 964 N N . GLU A 1 111 ? 10.090 -12.929 -15.194 1.00 46.53 111 GLU A N 1
ATOM 965 C CA . GLU A 1 111 ? 10.649 -13.758 -16.251 1.00 46.53 111 GLU A CA 1
ATOM 966 C C . GLU A 1 111 ? 11.764 -13.042 -17.038 1.00 46.53 111 GLU A C 1
ATOM 968 O O . GLU A 1 111 ? 11.591 -11.969 -17.619 1.00 46.53 111 GLU A O 1
ATOM 973 N N . ASN A 1 112 ? 12.916 -13.714 -17.097 1.00 41.38 112 ASN A N 1
ATOM 974 C CA . ASN A 1 112 ? 13.890 -13.624 -18.186 1.00 41.38 112 ASN A CA 1
ATOM 975 C C . ASN A 1 112 ? 14.694 -12.329 -18.317 1.00 41.38 112 ASN A C 1
ATOM 977 O O . ASN A 1 112 ? 14.908 -11.830 -19.423 1.00 41.38 112 ASN A O 1
ATOM 981 N N . VAL A 1 113 ? 15.266 -11.835 -17.217 1.00 45.84 113 VAL A N 1
ATOM 982 C CA . VAL A 1 113 ? 16.515 -11.078 -17.356 1.00 45.84 113 VAL A CA 1
ATOM 983 C C . VAL A 1 113 ? 17.614 -11.784 -16.583 1.00 45.84 113 VAL A C 1
ATOM 985 O O . VAL A 1 113 ? 17.682 -11.693 -15.358 1.00 45.84 113 VAL A O 1
ATOM 988 N N . ILE A 1 114 ? 18.480 -12.468 -17.335 1.00 44.03 114 ILE A N 1
ATOM 989 C CA . ILE A 1 114 ? 19.834 -12.890 -16.950 1.00 44.03 114 ILE A CA 1
ATOM 990 C C . ILE A 1 114 ? 20.664 -11.606 -16.746 1.00 44.03 114 ILE A C 1
ATOM 992 O O . ILE A 1 114 ? 21.621 -11.311 -17.446 1.00 44.03 114 ILE A O 1
ATOM 996 N N . GLU A 1 115 ? 20.210 -10.731 -15.858 1.00 48.41 115 GLU A N 1
ATOM 997 C CA . GLU A 1 115 ? 20.960 -9.577 -15.398 1.00 48.41 115 GLU A CA 1
ATOM 998 C C . GLU A 1 115 ? 21.658 -10.082 -14.148 1.00 48.41 115 GLU A C 1
ATOM 1000 O O . GLU A 1 115 ? 20.979 -10.412 -13.170 1.00 48.41 115 GLU A O 1
ATOM 1005 N N . PHE A 1 116 ? 22.991 -10.185 -14.209 1.00 47.00 116 PHE A N 1
ATOM 1006 C CA . PHE A 1 116 ? 23.859 -10.410 -13.056 1.00 47.00 116 PHE A CA 1
ATOM 1007 C C . PHE A 1 116 ? 23.233 -9.735 -11.840 1.00 47.00 116 PHE A C 1
ATOM 1009 O O . PHE A 1 116 ? 23.047 -8.514 -11.817 1.00 47.00 116 PHE A O 1
ATOM 1016 N N . LYS A 1 117 ? 22.768 -10.558 -10.897 1.00 54.97 117 LYS A N 1
ATOM 1017 C CA . LYS A 1 117 ? 21.918 -10.136 -9.789 1.00 54.97 117 LYS A CA 1
ATOM 1018 C C . LYS A 1 117 ? 22.794 -9.318 -8.844 1.00 54.97 117 LYS A C 1
ATOM 1020 O O . LYS A 1 117 ? 23.334 -9.853 -7.883 1.00 54.97 117 LYS A O 1
ATOM 1025 N N . SER A 1 118 ? 23.001 -8.038 -9.157 1.00 66.12 118 SER A N 1
ATOM 1026 C CA . SER A 1 118 ? 23.820 -7.167 -8.325 1.00 66.12 118 SER A CA 1
ATOM 1027 C C . SER A 1 118 ? 23.233 -7.161 -6.917 1.00 66.12 118 SER A C 1
ATOM 1029 O O . SER A 1 118 ? 22.008 -7.144 -6.726 1.00 66.12 118 SER A O 1
ATOM 1031 N N . ILE A 1 119 ? 24.111 -7.221 -5.919 1.00 72.62 119 ILE A N 1
ATOM 1032 C CA . ILE A 1 119 ? 23.728 -7.218 -4.503 1.00 72.62 119 ILE A CA 1
ATOM 1033 C C . ILE A 1 119 ? 22.813 -6.016 -4.221 1.00 72.62 119 ILE A C 1
ATOM 1035 O O . ILE A 1 119 ? 21.786 -6.151 -3.560 1.00 72.62 119 ILE A O 1
ATOM 1039 N N . GLU A 1 120 ? 23.117 -4.867 -4.825 1.00 74.94 120 GLU A N 1
ATOM 1040 C CA . GLU A 1 120 ? 22.327 -3.634 -4.765 1.00 74.94 120 GLU A CA 1
ATOM 1041 C C . GLU A 1 120 ? 20.881 -3.814 -5.238 1.00 74.94 120 GLU A C 1
ATOM 1043 O O . GLU A 1 120 ? 19.951 -3.375 -4.563 1.00 74.94 120 GLU A O 1
ATOM 1048 N N . ARG A 1 121 ? 20.654 -4.515 -6.357 1.00 72.19 121 ARG A N 1
ATOM 1049 C CA . ARG A 1 121 ? 19.299 -4.755 -6.870 1.00 72.19 121 ARG A CA 1
ATOM 1050 C C . ARG A 1 121 ? 18.500 -5.658 -5.940 1.00 72.19 121 ARG A C 1
ATOM 1052 O O . ARG A 1 121 ? 17.305 -5.437 -5.753 1.00 72.19 121 ARG A O 1
ATOM 1059 N N . THR A 1 122 ? 19.139 -6.671 -5.360 1.00 76.62 122 THR A N 1
ATOM 1060 C CA . THR A 1 122 ? 18.485 -7.551 -4.380 1.00 76.62 122 THR A CA 1
ATOM 1061 C C . THR A 1 122 ? 18.121 -6.771 -3.117 1.00 76.62 122 THR A C 1
ATOM 1063 O O . THR A 1 122 ? 16.980 -6.850 -2.666 1.00 76.62 122 THR A O 1
ATOM 1066 N N . ARG A 1 123 ? 19.039 -5.935 -2.613 1.00 79.56 123 ARG A N 1
ATOM 1067 C CA . ARG A 1 123 ? 18.793 -5.046 -1.467 1.00 79.56 123 ARG A CA 1
ATOM 1068 C C . ARG A 1 123 ? 17.646 -4.070 -1.733 1.00 79.56 123 ARG A C 1
ATOM 1070 O O . ARG A 1 123 ? 16.749 -3.967 -0.905 1.00 79.56 123 ARG A O 1
ATOM 1077 N N . GLY A 1 124 ? 17.612 -3.420 -2.897 1.00 79.81 124 GLY A N 1
ATOM 1078 C CA . GLY A 1 124 ? 16.527 -2.500 -3.263 1.00 79.81 124 GLY A CA 1
ATOM 1079 C C . GLY A 1 124 ? 15.155 -3.182 -3.316 1.00 79.81 124 GLY A C 1
ATOM 1080 O O . GLY A 1 124 ? 14.175 -2.656 -2.798 1.00 79.81 124 GLY A O 1
ATOM 1081 N N . ARG A 1 125 ? 15.081 -4.405 -3.859 1.00 81.44 125 ARG A N 1
ATOM 1082 C CA . ARG A 1 125 ? 13.839 -5.200 -3.868 1.00 81.44 125 ARG A CA 1
ATOM 1083 C C . ARG A 1 125 ? 13.352 -5.549 -2.462 1.00 81.44 125 ARG A C 1
ATOM 1085 O O . ARG A 1 125 ? 12.146 -5.532 -2.226 1.00 81.44 125 ARG A O 1
ATOM 1092 N N . PHE A 1 126 ? 14.277 -5.867 -1.559 1.00 84.06 126 PHE A N 1
ATOM 1093 C CA . PHE A 1 126 ? 13.967 -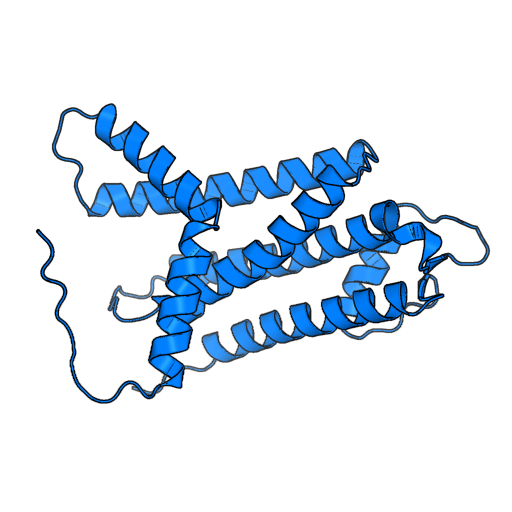6.147 -0.161 1.00 84.06 126 PHE A CA 1
ATOM 1094 C C . PHE A 1 126 ? 13.475 -4.891 0.570 1.00 84.06 126 PHE A C 1
ATOM 1096 O O . PHE A 1 126 ? 12.438 -4.932 1.222 1.00 84.06 126 PHE A O 1
ATOM 1103 N N . ILE A 1 127 ? 14.145 -3.748 0.393 1.00 87.81 127 ILE A N 1
ATOM 1104 C CA . ILE A 1 127 ? 13.709 -2.470 0.979 1.00 87.81 127 ILE A CA 1
ATOM 1105 C C . ILE A 1 127 ? 12.303 -2.098 0.489 1.00 87.81 127 ILE A C 1
ATOM 1107 O O . ILE A 1 127 ? 11.449 -1.736 1.295 1.00 87.81 127 ILE A O 1
ATOM 1111 N N . ASN A 1 128 ? 12.024 -2.257 -0.808 1.00 88.00 128 ASN A N 1
ATOM 1112 C CA . ASN A 1 128 ? 10.700 -1.978 -1.369 1.00 88.00 128 ASN A CA 1
ATOM 1113 C C . ASN A 1 128 ? 9.615 -2.915 -0.823 1.00 88.00 128 ASN A C 1
ATOM 1115 O O . ASN A 1 128 ? 8.471 -2.492 -0.660 1.00 88.00 128 ASN A O 1
ATOM 1119 N N . LEU A 1 129 ? 9.959 -4.165 -0.510 1.00 89.31 129 LEU A N 1
ATOM 1120 C CA . LEU A 1 129 ? 9.050 -5.122 0.122 1.00 89.31 129 LEU A CA 1
ATOM 1121 C C . LEU A 1 129 ? 8.699 -4.707 1.545 1.00 89.31 129 LEU A C 1
ATOM 1123 O O . LEU A 1 129 ? 7.523 -4.557 1.861 1.00 89.31 129 LEU A O 1
ATOM 1127 N N . ILE A 1 130 ? 9.716 -4.451 2.370 1.00 91.69 130 ILE A N 1
ATOM 1128 C CA . ILE A 1 130 ? 9.523 -3.977 3.742 1.00 91.69 130 ILE A CA 1
ATOM 1129 C C . ILE A 1 130 ? 8.729 -2.667 3.735 1.00 91.69 130 ILE A C 1
ATOM 1131 O O . ILE A 1 130 ? 7.744 -2.545 4.457 1.00 91.69 130 ILE A O 1
ATOM 1135 N N . SER A 1 131 ? 9.069 -1.727 2.849 1.00 93.56 131 SER A N 1
ATOM 1136 C CA . SER A 1 131 ? 8.307 -0.485 2.675 1.00 93.56 131 SER A CA 1
ATOM 1137 C C . SER A 1 131 ? 6.848 -0.747 2.287 1.00 93.56 131 SER A C 1
ATOM 1139 O O . SER A 1 131 ? 5.959 -0.074 2.798 1.00 93.56 131 SER A O 1
ATOM 1141 N N . SER A 1 132 ? 6.572 -1.742 1.439 1.00 94.19 132 SER A N 1
ATOM 1142 C CA . SER A 1 132 ? 5.204 -2.104 1.039 1.00 94.19 132 SER A CA 1
ATOM 1143 C C . SER A 1 132 ? 4.397 -2.709 2.193 1.00 94.19 132 SER A C 1
ATOM 1145 O O . SER A 1 132 ? 3.210 -2.403 2.315 1.00 94.19 132 SER A O 1
ATOM 1147 N N . ILE A 1 133 ? 5.024 -3.513 3.056 1.00 95.31 133 ILE A N 1
ATOM 1148 C CA . ILE A 1 133 ? 4.388 -4.081 4.256 1.00 95.31 133 ILE A CA 1
ATOM 1149 C C . ILE A 1 133 ? 4.072 -2.971 5.259 1.00 95.31 133 ILE A C 1
ATOM 1151 O O . ILE A 1 133 ? 2.921 -2.818 5.663 1.00 95.31 133 ILE A O 1
ATOM 1155 N N . ILE A 1 134 ? 5.067 -2.141 5.593 1.00 96.94 134 ILE A N 1
ATOM 1156 C CA . ILE A 1 134 ? 4.889 -1.014 6.517 1.00 96.94 134 ILE A CA 1
ATOM 1157 C C . ILE A 1 134 ? 3.809 -0.068 5.973 1.00 96.94 134 ILE A C 1
ATOM 1159 O O . ILE A 1 134 ? 2.897 0.296 6.707 1.00 96.94 134 ILE A O 1
ATOM 1163 N N . PHE A 1 135 ? 3.840 0.272 4.680 1.00 97.50 135 PHE A N 1
ATOM 1164 C CA . PHE A 1 135 ? 2.815 1.114 4.057 1.00 97.50 135 PHE A CA 1
ATOM 1165 C C . PHE A 1 135 ? 1.407 0.523 4.212 1.00 97.50 135 PHE A C 1
ATOM 1167 O O . PHE A 1 135 ? 0.477 1.243 4.560 1.00 97.50 135 PHE A O 1
ATOM 1174 N N . SER A 1 136 ? 1.252 -0.789 4.009 1.00 97.81 136 SER A N 1
ATOM 1175 C CA . SER A 1 136 ? -0.042 -1.466 4.160 1.00 97.81 136 SER A CA 1
ATOM 1176 C C . SER A 1 136 ? -0.558 -1.390 5.597 1.00 97.81 136 SER A C 1
ATOM 1178 O O . SER A 1 136 ? -1.728 -1.077 5.803 1.00 97.81 136 SER A O 1
ATOM 1180 N N . ASN A 1 137 ? 0.318 -1.575 6.590 1.00 98.00 137 ASN A N 1
ATOM 1181 C CA . ASN A 1 137 ? -0.043 -1.412 8.000 1.00 98.00 137 ASN A CA 1
ATOM 1182 C C . ASN A 1 137 ? -0.465 0.029 8.323 1.00 98.00 137 ASN A C 1
ATOM 1184 O O . ASN A 1 137 ? -1.454 0.228 9.027 1.00 98.00 137 ASN A O 1
ATOM 1188 N N . PHE A 1 138 ? 0.213 1.038 7.769 1.00 98.12 138 PHE A N 1
ATOM 1189 C CA . PHE A 1 138 ? -0.205 2.436 7.922 1.00 98.12 138 PHE A CA 1
ATOM 1190 C C . PHE A 1 138 ? -1.563 2.714 7.261 1.00 98.12 138 PHE A C 1
ATOM 1192 O O . PHE A 1 138 ? -2.380 3.430 7.836 1.00 98.12 138 PHE A O 1
ATOM 1199 N N . CYS A 1 139 ? -1.839 2.132 6.089 1.00 98.19 139 CYS A N 1
ATOM 1200 C CA . CYS A 1 139 ? -3.158 2.224 5.462 1.00 98.19 139 CYS A CA 1
ATOM 1201 C C . CYS A 1 139 ? -4.244 1.616 6.355 1.00 98.19 139 CYS A C 1
ATOM 1203 O O . CYS A 1 139 ? -5.247 2.278 6.601 1.00 98.19 139 CYS A O 1
ATOM 1205 N N . PHE A 1 140 ? -4.043 0.405 6.882 1.00 98.12 140 PHE A N 1
ATOM 1206 C CA . PHE A 1 140 ? -5.002 -0.215 7.801 1.00 98.12 140 PHE A CA 1
ATOM 1207 C C . PHE A 1 140 ? -5.182 0.594 9.086 1.00 98.12 140 PHE A C 1
ATOM 1209 O O . PHE A 1 140 ? -6.313 0.833 9.487 1.00 98.12 140 PHE A O 1
ATOM 1216 N N . ALA A 1 141 ? -4.102 1.117 9.669 1.00 97.25 141 ALA A N 1
ATOM 1217 C CA . ALA A 1 141 ? -4.186 1.973 10.849 1.00 97.25 141 ALA A CA 1
ATOM 1218 C C . ALA A 1 141 ? -5.012 3.243 10.584 1.00 97.25 141 ALA A C 1
ATOM 1220 O O . ALA A 1 141 ? -5.836 3.644 11.406 1.00 97.25 141 ALA A O 1
ATOM 1221 N N . TYR A 1 142 ? -4.833 3.863 9.416 1.00 97.44 142 TYR A N 1
ATOM 1222 C CA . TYR A 1 142 ? -5.661 4.989 8.996 1.00 97.44 142 TYR A CA 1
ATOM 1223 C C . TYR A 1 142 ? -7.133 4.572 8.817 1.00 97.44 142 TYR A C 1
ATOM 1225 O O . TYR A 1 142 ? -8.029 5.270 9.288 1.00 97.44 142 TYR A O 1
ATOM 1233 N N . LEU A 1 143 ? -7.395 3.419 8.187 1.00 97.31 143 LEU A N 1
ATOM 1234 C CA . LEU A 1 143 ? -8.753 2.908 7.990 1.00 97.31 143 LEU A CA 1
ATOM 1235 C C . LEU A 1 143 ? -9.458 2.621 9.322 1.00 97.31 143 LEU A C 1
ATOM 1237 O O . LEU A 1 143 ? -10.601 3.035 9.486 1.00 97.31 143 LEU A O 1
ATOM 1241 N N . TYR A 1 144 ? -8.788 1.971 10.275 1.00 95.62 144 TYR A N 1
ATOM 1242 C CA . TYR A 1 144 ? -9.341 1.700 11.605 1.00 95.62 144 TYR A CA 1
ATOM 1243 C C . TYR A 1 144 ? -9.663 2.985 12.359 1.00 95.62 144 TYR A C 1
ATOM 1245 O O . TYR A 1 144 ? -10.734 3.095 12.943 1.00 95.62 144 TYR A O 1
ATOM 1253 N N . LYS A 1 145 ? -8.743 3.956 12.324 1.00 94.56 145 LYS A N 1
ATOM 1254 C CA . LYS A 1 145 ? -8.829 5.166 13.142 1.00 94.56 145 LYS A CA 1
ATOM 1255 C C . LYS A 1 145 ? -9.817 6.203 12.620 1.00 94.56 145 LYS A C 1
ATOM 1257 O O . LYS A 1 145 ? -10.444 6.864 13.437 1.00 94.56 145 LYS A O 1
ATOM 1262 N N . TYR A 1 146 ? -9.895 6.379 11.305 1.00 94.44 146 TYR A N 1
ATOM 1263 C CA . TYR A 1 146 ? -10.641 7.487 10.696 1.00 94.44 146 TYR A CA 1
ATOM 1264 C C . TYR A 1 146 ? -11.811 7.008 9.829 1.00 94.44 146 TYR A C 1
ATOM 1266 O O . TYR A 1 146 ? -12.860 7.626 9.769 1.00 94.44 146 TYR A O 1
ATOM 1274 N N . CYS A 1 147 ? -11.673 5.887 9.115 1.00 95.00 147 CYS A N 1
ATOM 1275 C CA . CYS A 1 147 ? -12.729 5.466 8.181 1.00 95.00 147 CYS A CA 1
ATOM 1276 C C . CYS A 1 147 ? -13.771 4.539 8.817 1.00 95.00 147 CYS A C 1
ATOM 1278 O O . CYS A 1 147 ? -14.914 4.507 8.368 1.00 95.00 147 CYS A O 1
ATOM 1280 N N . TYR A 1 148 ? -13.367 3.746 9.808 1.00 95.06 148 TYR A N 1
ATOM 1281 C CA . TYR A 1 148 ? -14.181 2.679 10.389 1.00 95.06 148 TYR A CA 1
ATOM 1282 C C . TYR A 1 148 ? -14.151 2.689 11.917 1.00 95.06 148 TYR A C 1
ATOM 1284 O O . TYR A 1 148 ? -14.368 1.652 12.537 1.00 95.06 148 TYR A O 1
ATOM 1292 N N . THR A 1 149 ? -13.917 3.847 12.530 1.00 93.19 149 THR A N 1
ATOM 1293 C CA . THR A 1 149 ? -13.739 4.026 13.981 1.00 93.19 149 THR A CA 1
ATOM 1294 C C . THR A 1 149 ? -14.870 3.409 14.794 1.00 93.19 149 THR A C 1
ATOM 1296 O O . THR A 1 149 ? -14.618 2.737 15.790 1.00 93.19 149 THR A O 1
ATOM 1299 N N . GLU A 1 150 ? -16.111 3.559 14.325 1.00 93.31 150 GLU A N 1
ATOM 1300 C CA . GLU A 1 150 ? -17.323 3.029 14.965 1.00 93.31 150 GLU A CA 1
ATOM 1301 C C . GLU A 1 150 ? -17.421 1.494 14.941 1.00 93.31 150 GLU A C 1
ATOM 1303 O O . GLU A 1 150 ? -18.187 0.896 15.700 1.00 93.31 150 GLU A O 1
ATOM 1308 N N . SER A 1 151 ? -16.649 0.843 14.068 1.00 95.25 151 SER A N 1
ATOM 1309 C CA . SER A 1 151 ? -16.580 -0.618 13.962 1.00 95.25 151 SER A CA 1
ATOM 1310 C C . SER A 1 151 ? -15.634 -1.245 14.988 1.00 95.25 151 SER A C 1
ATOM 1312 O O . SER A 1 151 ? -15.569 -2.472 15.086 1.00 95.25 151 SER A O 1
ATOM 1314 N N . PHE A 1 152 ? -14.933 -0.423 15.772 1.00 94.38 152 PHE A N 1
ATOM 1315 C CA . PHE A 1 152 ? -13.990 -0.853 16.795 1.00 94.38 152 PHE A CA 1
ATOM 1316 C C . PHE A 1 152 ? -14.382 -0.304 18.163 1.00 94.38 152 PHE A C 1
ATOM 1318 O O . PHE A 1 152 ? -14.818 0.837 18.315 1.00 94.38 152 PHE A O 1
ATOM 1325 N N . GLN A 1 153 ? -14.216 -1.141 19.177 1.00 92.38 153 GLN A N 1
ATOM 1326 C CA . GLN A 1 153 ? -14.231 -0.730 20.564 1.00 92.38 153 GLN A CA 1
ATOM 1327 C C . GLN A 1 153 ? -12.809 -0.342 20.960 1.00 92.38 153 GLN A C 1
ATOM 1329 O O . GLN A 1 153 ? -11.893 -1.163 20.946 1.00 92.38 153 GLN A O 1
ATOM 1334 N N . TRP A 1 154 ? -12.648 0.926 21.309 1.00 90.38 154 TRP A N 1
ATOM 1335 C CA . TRP A 1 154 ? -11.412 1.486 21.838 1.00 90.38 154 TRP A CA 1
ATOM 1336 C C . TRP A 1 154 ? -11.456 1.346 23.364 1.00 90.38 154 TRP A C 1
ATOM 1338 O O . TRP A 1 154 ? -12.526 1.520 23.951 1.00 90.38 154 TRP A O 1
ATOM 1348 N N . GLY A 1 155 ? -10.342 0.952 23.991 1.00 80.44 155 GLY A N 1
ATOM 1349 C CA . GLY A 1 155 ? -10.274 0.614 25.420 1.00 80.44 155 GLY A CA 1
ATOM 1350 C C . GLY A 1 155 ? -10.814 1.687 26.382 1.00 80.44 155 GLY A C 1
ATOM 1351 O O . GLY A 1 155 ? -11.144 2.801 25.990 1.00 80.44 155 GLY A O 1
ATOM 1352 N N . GLU A 1 156 ? -10.865 1.363 27.679 1.00 68.50 156 GLU A N 1
ATOM 1353 C CA . GLU A 1 156 ? -11.605 2.099 28.732 1.00 68.50 156 GLU A CA 1
ATOM 1354 C C . GLU A 1 156 ? -11.370 3.622 28.817 1.00 68.50 156 GLU A C 1
ATOM 1356 O O . GLU A 1 156 ? -12.196 4.341 29.374 1.00 68.50 156 GLU A O 1
ATOM 1361 N N . LYS A 1 157 ? -10.270 4.141 28.258 1.00 62.06 157 LYS A N 1
ATOM 1362 C CA . LYS A 1 157 ? -9.960 5.581 28.219 1.00 62.06 157 LYS A CA 1
ATOM 1363 C C . LYS A 1 157 ? -10.483 6.316 26.972 1.00 62.06 157 LYS A C 1
ATOM 1365 O O . LYS A 1 157 ? -10.165 7.490 26.802 1.00 62.06 157 LYS A O 1
ATOM 1370 N N . GLY A 1 158 ? -11.293 5.673 26.133 1.00 62.38 158 GLY A N 1
ATOM 1371 C CA . GLY A 1 158 ? -11.856 6.273 24.923 1.00 62.38 158 GLY A CA 1
ATOM 1372 C C . GLY A 1 158 ? -10.896 6.251 23.733 1.00 62.38 158 GLY A C 1
ATOM 1373 O O . GLY A 1 158 ? -9.971 5.444 23.683 1.00 62.38 158 GLY A O 1
ATOM 1374 N N . ASP A 1 159 ? -11.159 7.114 22.750 1.00 65.44 159 ASP A N 1
ATOM 1375 C CA . ASP A 1 159 ? -10.510 7.123 21.440 1.00 65.44 159 ASP A CA 1
ATOM 1376 C C . ASP A 1 159 ? -8.996 7.397 21.527 1.00 65.44 159 ASP A C 1
ATOM 1378 O O . ASP A 1 159 ? -8.525 8.532 21.621 1.00 65.44 159 ASP A O 1
ATOM 1382 N N . LEU A 1 160 ? -8.208 6.325 21.518 1.00 70.62 160 LEU A N 1
ATOM 1383 C CA . LEU A 1 160 ? -6.758 6.410 21.566 1.00 70.62 160 LEU A CA 1
ATOM 1384 C C . LEU A 1 160 ? -6.252 6.882 20.191 1.00 70.62 160 LEU A C 1
ATOM 1386 O O . LEU A 1 160 ? -6.716 6.422 19.149 1.00 70.62 160 LEU A O 1
ATOM 1390 N N . GLY A 1 161 ? -5.329 7.846 20.163 1.00 84.19 161 GLY A N 1
ATOM 1391 C CA . GLY A 1 161 ? -4.834 8.457 18.921 1.00 84.19 161 GLY A CA 1
ATOM 1392 C C . GLY A 1 161 ? -4.257 7.455 17.905 1.00 84.19 161 GLY A C 1
ATOM 1393 O O . GLY A 1 161 ? -4.103 6.264 18.180 1.00 84.19 161 GLY A O 1
ATOM 1394 N N . ILE A 1 162 ? -3.861 7.948 16.726 1.00 91.00 162 ILE A N 1
ATOM 1395 C CA . ILE A 1 162 ? -3.352 7.121 15.611 1.00 91.00 162 ILE A CA 1
ATOM 1396 C C . ILE A 1 162 ? -2.240 6.129 16.008 1.00 91.00 162 ILE A C 1
ATOM 1398 O O . ILE A 1 162 ? -2.133 5.062 15.411 1.00 91.00 162 ILE A O 1
ATOM 1402 N N . SER A 1 163 ? -1.455 6.437 17.046 1.00 91.50 163 SER A N 1
ATOM 1403 C CA . SER A 1 163 ? -0.432 5.544 17.610 1.00 91.50 163 SER A CA 1
ATOM 1404 C C . SER A 1 163 ? -0.984 4.164 17.984 1.00 91.50 163 SER A C 1
ATOM 1406 O O . SER A 1 163 ? -0.397 3.149 17.619 1.00 91.50 163 SER A O 1
ATOM 1408 N N . ASN A 1 164 ? -2.137 4.098 18.652 1.00 92.38 164 ASN A N 1
ATOM 1409 C CA . ASN A 1 164 ? -2.690 2.812 19.083 1.00 92.38 164 ASN A CA 1
ATOM 1410 C C . ASN A 1 164 ? -3.294 2.041 17.917 1.00 92.38 164 ASN A C 1
ATOM 1412 O O . ASN A 1 164 ? -3.152 0.826 17.852 1.00 92.38 164 ASN A O 1
ATOM 1416 N N . SER A 1 165 ? -3.868 2.750 16.946 1.00 94.56 165 SER A N 1
ATOM 1417 C CA . SER A 1 165 ? -4.294 2.138 15.689 1.00 94.56 165 SER A CA 1
ATOM 1418 C C . SER A 1 165 ? -3.113 1.560 14.897 1.00 94.56 165 SER A C 1
ATOM 1420 O O . SER A 1 165 ? -3.216 0.481 14.315 1.00 94.56 165 SER A O 1
ATOM 1422 N N . LEU A 1 166 ? -1.959 2.240 14.905 1.00 95.75 166 LEU A N 1
ATOM 1423 C CA . LEU A 1 166 ? -0.724 1.720 14.320 1.00 95.75 166 LEU A CA 1
ATOM 1424 C C . LEU A 1 166 ? -0.265 0.460 15.050 1.00 95.75 166 LEU A C 1
ATOM 1426 O O . LEU A 1 166 ? -0.028 -0.546 14.390 1.00 95.75 166 LEU A O 1
ATOM 1430 N N . TRP A 1 167 ? -0.181 0.483 16.381 1.00 95.50 167 TRP A N 1
ATOM 1431 C CA . TRP A 1 167 ? 0.199 -0.696 17.163 1.00 95.50 167 TRP A CA 1
ATOM 1432 C C . TRP A 1 167 ? -0.737 -1.875 16.936 1.00 95.50 167 TRP A C 1
ATOM 1434 O O . TRP A 1 167 ? -0.255 -2.974 16.680 1.00 95.50 167 TRP A O 1
ATOM 1444 N N . PHE A 1 168 ? -2.045 -1.636 16.940 1.00 96.12 168 PHE A N 1
ATOM 1445 C CA . PHE A 1 168 ? -3.042 -2.650 16.623 1.00 96.12 168 PHE A CA 1
ATOM 1446 C C . PHE A 1 168 ? -2.861 -3.206 15.213 1.00 96.12 168 PHE A C 1
ATOM 1448 O O . PHE A 1 168 ? -2.818 -4.416 15.027 1.00 96.12 168 PHE A O 1
ATOM 1455 N N . SER A 1 169 ? -2.669 -2.335 14.222 1.00 97.38 169 SER A N 1
ATOM 1456 C CA . SER A 1 169 ? -2.400 -2.746 12.847 1.00 97.38 169 SER A CA 1
ATOM 1457 C C . SER A 1 169 ? -1.127 -3.600 12.749 1.00 97.38 169 SER A C 1
ATOM 1459 O O . SER A 1 169 ? -1.147 -4.668 12.143 1.00 97.38 169 SER A O 1
ATOM 1461 N N . PHE A 1 170 ? -0.024 -3.205 13.389 1.00 97.12 170 PHE A N 1
ATOM 1462 C CA . PHE A 1 170 ? 1.198 -4.012 13.406 1.00 97.12 170 PHE A CA 1
ATOM 1463 C C . PHE A 1 170 ? 1.011 -5.352 14.129 1.00 97.12 170 PHE A C 1
ATOM 1465 O O . PHE A 1 170 ? 1.412 -6.379 13.580 1.00 97.12 170 PHE A O 1
ATOM 1472 N N . ALA A 1 171 ? 0.378 -5.360 15.302 1.00 96.69 171 ALA A N 1
ATOM 1473 C CA . ALA A 1 171 ? 0.095 -6.574 16.063 1.00 96.69 171 ALA A CA 1
ATOM 1474 C C . ALA A 1 171 ? -0.763 -7.546 15.242 1.00 96.69 171 ALA A C 1
ATOM 1476 O O . ALA A 1 171 ? -0.342 -8.675 14.993 1.00 96.69 171 ALA A O 1
ATOM 1477 N N . ASN A 1 172 ? -1.874 -7.066 14.680 1.00 96.62 172 ASN A N 1
ATOM 1478 C CA . ASN A 1 172 ? -2.754 -7.863 13.834 1.00 96.62 172 ASN A CA 1
ATOM 1479 C C . ASN A 1 172 ? -2.045 -8.387 12.572 1.00 96.62 172 ASN A C 1
ATOM 1481 O O . ASN A 1 172 ? -2.211 -9.543 12.190 1.00 96.62 172 ASN A O 1
ATOM 1485 N N . SER A 1 173 ? -1.185 -7.577 11.943 1.00 96.25 173 SER A N 1
ATOM 1486 C CA . SER A 1 173 ? -0.396 -8.015 10.781 1.00 96.25 173 SER A CA 1
ATOM 1487 C C . SER A 1 173 ? 0.550 -9.180 11.090 1.00 96.25 173 SER A C 1
ATOM 1489 O O . SER A 1 173 ? 0.888 -9.950 10.191 1.00 96.25 173 SER A O 1
ATOM 1491 N N . LEU A 1 174 ? 0.951 -9.305 12.357 1.00 94.69 174 LEU A N 1
ATOM 1492 C CA . LEU A 1 174 ? 1.797 -10.364 12.896 1.00 94.69 174 LEU A CA 1
ATOM 1493 C C . LEU A 1 174 ? 0.991 -11.428 13.653 1.00 94.69 174 LEU A C 1
ATOM 1495 O O . LEU A 1 174 ? 1.591 -12.300 14.278 1.00 94.69 174 LEU A O 1
ATOM 1499 N N . THR A 1 175 ? -0.344 -11.371 13.602 1.00 94.31 175 THR A N 1
ATOM 1500 C CA . THR A 1 175 ? -1.256 -12.271 14.329 1.00 94.31 175 THR A CA 1
ATOM 1501 C C . THR A 1 175 ? -1.025 -12.287 15.846 1.00 94.31 175 THR A C 1
ATOM 1503 O O . THR A 1 175 ? -1.196 -13.312 16.497 1.00 94.31 175 THR A O 1
ATOM 1506 N N . VAL A 1 176 ? -0.596 -11.152 16.402 1.00 94.69 176 VAL A N 1
ATOM 1507 C CA . VAL A 1 176 ? -0.415 -10.934 17.842 1.00 94.69 176 VAL A CA 1
ATOM 1508 C C . VAL A 1 176 ? -1.655 -10.239 18.399 1.00 94.69 176 VAL A C 1
ATOM 1510 O O . VAL A 1 176 ? -2.124 -9.261 17.812 1.00 94.69 176 VAL A O 1
ATOM 1513 N N . ASP A 1 177 ? -2.149 -10.719 19.539 1.00 89.19 177 ASP A N 1
ATOM 1514 C CA . ASP A 1 177 ? -3.283 -10.112 20.236 1.00 89.19 177 ASP A CA 1
ATOM 1515 C C . ASP A 1 177 ? -2.938 -8.714 20.770 1.00 89.19 177 ASP A C 1
ATOM 1517 O O . ASP A 1 177 ? -1.824 -8.444 21.231 1.00 89.19 177 ASP A O 1
ATOM 1521 N N . TYR A 1 178 ? -3.908 -7.802 20.692 1.00 90.69 178 TYR A N 1
ATOM 1522 C CA . TYR A 1 178 ? -3.774 -6.430 21.174 1.00 90.69 178 TYR A CA 1
ATOM 1523 C C . TYR A 1 178 ? -5.079 -5.967 21.824 1.00 90.69 178 TYR A C 1
ATOM 1525 O O . TYR A 1 178 ? -5.990 -5.476 21.161 1.00 90.69 178 TYR A O 1
ATOM 1533 N N . ASP A 1 179 ? -5.141 -6.098 23.146 1.00 87.94 179 ASP A N 1
ATOM 1534 C CA . ASP A 1 179 ? -6.380 -5.990 23.930 1.00 87.94 179 ASP A CA 1
ATOM 1535 C C . ASP A 1 179 ? -7.020 -4.592 23.946 1.00 87.94 179 ASP A C 1
ATOM 1537 O O . ASP A 1 179 ? -8.173 -4.428 24.340 1.00 87.94 179 ASP A O 1
ATOM 1541 N N . LEU A 1 180 ? -6.287 -3.552 23.535 1.00 89.50 180 LEU A N 1
ATOM 1542 C CA . LEU A 1 180 ? -6.766 -2.168 23.607 1.00 89.50 180 LEU A CA 1
ATOM 1543 C C . LEU A 1 180 ? -7.757 -1.798 22.497 1.00 89.50 180 LEU A C 1
ATOM 1545 O O . LEU A 1 180 ? -8.438 -0.776 22.622 1.00 89.50 180 LEU A O 1
ATOM 1549 N N . ILE A 1 181 ? -7.801 -2.564 21.405 1.00 91.44 181 ILE A N 1
ATOM 1550 C CA . ILE A 1 181 ? -8.687 -2.319 20.264 1.00 91.44 181 ILE A CA 1
ATOM 1551 C C . ILE A 1 181 ? -9.309 -3.647 19.859 1.00 91.44 181 ILE A C 1
ATOM 1553 O O . ILE A 1 181 ? -8.612 -4.565 19.438 1.00 91.44 181 ILE A O 1
ATOM 1557 N N . VAL A 1 182 ? -10.634 -3.732 19.956 1.00 92.38 182 VAL A N 1
ATOM 1558 C CA . VAL A 1 182 ? -11.380 -4.956 19.647 1.00 92.38 182 VAL A CA 1
ATOM 1559 C C . VAL A 1 182 ? -12.427 -4.654 18.575 1.00 92.38 182 VAL A C 1
ATOM 1561 O O . VAL A 1 182 ? -13.141 -3.656 18.687 1.00 92.38 182 VAL A O 1
ATOM 1564 N N . PRO A 1 183 ? -12.557 -5.472 17.518 1.00 94.88 183 PRO A N 1
ATOM 1565 C CA . PRO A 1 183 ? -13.654 -5.330 16.566 1.00 94.88 183 PRO A CA 1
ATOM 1566 C C . PRO A 1 183 ? -15.010 -5.495 17.256 1.00 94.88 183 PRO A C 1
ATOM 1568 O O . PRO A 1 183 ? -15.224 -6.451 17.995 1.00 94.88 183 PRO A O 1
ATOM 1571 N N . LYS A 1 184 ? -15.934 -4.565 17.009 1.00 95.44 184 LYS A N 1
ATOM 1572 C CA . LYS A 1 184 ? -17.270 -4.563 17.626 1.00 95.44 184 LYS A CA 1
ATOM 1573 C C . LYS A 1 184 ? -18.327 -5.238 16.751 1.00 95.44 184 LYS A C 1
ATOM 1575 O O . LYS A 1 184 ? -19.300 -5.785 17.261 1.00 95.44 184 LYS A O 1
ATOM 1580 N N . ASN A 1 185 ? -18.184 -5.128 15.433 1.00 96.50 185 ASN A N 1
ATOM 1581 C CA . ASN A 1 185 ? -19.166 -5.586 14.454 1.00 96.50 185 ASN A CA 1
ATOM 1582 C C . ASN A 1 185 ? -18.503 -6.413 13.340 1.00 96.50 185 ASN A C 1
ATOM 1584 O O . ASN A 1 185 ? -17.277 -6.516 13.252 1.00 96.50 185 ASN A O 1
ATOM 1588 N N . GLU A 1 186 ? -19.330 -6.980 12.461 1.00 97.25 186 GLU A N 1
ATOM 1589 C CA . GLU A 1 186 ? -18.877 -7.796 11.329 1.00 97.25 186 GLU A CA 1
ATOM 1590 C C . GLU A 1 186 ? -17.908 -7.037 10.409 1.00 97.25 186 GLU A C 1
ATOM 1592 O O . GLU A 1 186 ? -16.905 -7.595 9.974 1.00 97.25 186 GLU A O 1
ATOM 1597 N N . LEU A 1 187 ? -18.149 -5.744 10.163 1.00 97.00 187 LEU A N 1
ATOM 1598 C CA . LEU A 1 187 ? -17.253 -4.914 9.354 1.00 97.00 187 LEU A CA 1
ATOM 1599 C C . LEU A 1 187 ? -15.855 -4.825 9.975 1.00 97.00 187 LEU A C 1
ATOM 1601 O O . LEU A 1 187 ? -14.869 -5.029 9.271 1.00 97.00 187 LEU A O 1
ATOM 1605 N N . GLY A 1 188 ? -15.757 -4.583 11.283 1.00 96.75 188 GLY A N 1
ATOM 1606 C CA . GLY A 1 188 ? -14.489 -4.562 12.007 1.00 96.75 188 GLY A CA 1
ATOM 1607 C C . GLY A 1 188 ? -13.752 -5.897 11.898 1.00 96.75 188 GLY A C 1
ATOM 1608 O O . GLY A 1 188 ? -12.572 -5.920 11.545 1.00 96.75 188 GLY A O 1
ATOM 1609 N N . HIS A 1 189 ? -14.453 -7.016 12.116 1.00 97.12 189 HIS A N 1
ATOM 1610 C CA . HIS A 1 189 ? -13.873 -8.357 11.975 1.00 97.12 189 HIS A CA 1
ATOM 1611 C C . HIS A 1 189 ? -13.388 -8.633 10.547 1.00 97.12 189 HIS A C 1
ATOM 1613 O O . HIS A 1 189 ? -12.292 -9.167 10.357 1.00 97.12 189 HIS A O 1
ATOM 1619 N N . ASN A 1 190 ? -14.160 -8.222 9.540 1.00 97.75 190 ASN A N 1
ATOM 1620 C CA . ASN A 1 190 ? -13.794 -8.370 8.135 1.00 97.75 190 ASN A CA 1
ATOM 1621 C C . ASN A 1 190 ? -12.537 -7.562 7.791 1.00 97.75 190 ASN A C 1
ATOM 1623 O O . ASN A 1 190 ? -11.678 -8.058 7.065 1.00 97.75 190 ASN A O 1
ATOM 1627 N N . LEU A 1 191 ? -12.383 -6.349 8.335 1.00 97.38 191 LEU A N 1
ATOM 1628 C CA . LEU A 1 191 ? -11.189 -5.528 8.104 1.00 97.38 191 LEU A CA 1
ATOM 1629 C C . LEU A 1 191 ? -9.931 -6.141 8.723 1.00 97.38 191 LEU A C 1
ATOM 1631 O O . LEU A 1 191 ? -8.903 -6.227 8.051 1.00 97.38 191 LEU A O 1
ATOM 1635 N N . VAL A 1 192 ? -10.026 -6.603 9.971 1.00 97.50 192 VAL A N 1
ATOM 1636 C CA . VAL A 1 192 ? -8.929 -7.285 10.675 1.00 97.50 192 VAL A CA 1
ATOM 1637 C C . VAL A 1 192 ? -8.509 -8.541 9.917 1.00 97.50 192 VAL A C 1
ATOM 1639 O O . VAL A 1 192 ? -7.323 -8.736 9.648 1.00 97.50 192 VAL A O 1
ATOM 1642 N N . THR A 1 193 ? -9.485 -9.341 9.486 1.00 97.69 193 THR A N 1
ATOM 1643 C CA . THR A 1 193 ? -9.259 -10.552 8.686 1.00 97.69 193 THR A CA 1
ATOM 1644 C C . THR A 1 193 ? -8.602 -10.221 7.348 1.00 97.69 193 THR A C 1
ATOM 1646 O O . THR A 1 193 ? -7.637 -10.870 6.945 1.00 97.69 193 THR A O 1
ATOM 1649 N N . LEU A 1 194 ? -9.073 -9.178 6.659 1.00 98.06 194 LEU A N 1
ATOM 1650 C CA . LEU A 1 194 ? -8.493 -8.741 5.394 1.00 98.06 194 LEU A CA 1
ATOM 1651 C C . LEU A 1 194 ? -7.039 -8.289 5.562 1.00 98.06 194 LEU A C 1
ATOM 1653 O O . LEU A 1 194 ? -6.210 -8.604 4.709 1.00 98.06 194 LEU A O 1
ATOM 1657 N N . GLN A 1 195 ? -6.699 -7.608 6.660 1.00 98.00 195 GLN A N 1
ATOM 1658 C CA . GLN A 1 195 ? -5.307 -7.282 6.956 1.00 98.00 195 GLN A CA 1
ATOM 1659 C C . GLN A 1 195 ? -4.456 -8.540 7.137 1.00 98.00 195 GLN A C 1
ATOM 1661 O O . GLN A 1 195 ? -3.378 -8.609 6.551 1.00 98.00 195 GLN A O 1
ATOM 1666 N N . VAL A 1 196 ? -4.932 -9.544 7.879 1.00 97.50 196 VAL A N 1
ATOM 1667 C CA . VAL A 1 196 ? -4.216 -10.822 8.043 1.00 97.50 196 VAL A CA 1
ATOM 1668 C C . VAL A 1 196 ? -3.986 -11.498 6.688 1.00 97.50 196 VAL A C 1
ATOM 1670 O O . VAL A 1 196 ? -2.869 -11.929 6.404 1.00 97.50 196 VAL A O 1
ATOM 1673 N N . ILE A 1 197 ? -4.992 -11.520 5.805 1.00 97.44 197 ILE A N 1
ATOM 1674 C CA . ILE A 1 197 ? -4.856 -12.052 4.439 1.00 97.44 197 ILE A CA 1
ATOM 1675 C C . ILE A 1 197 ? -3.786 -11.280 3.656 1.00 97.44 197 ILE A C 1
ATOM 1677 O O . ILE A 1 197 ? -2.905 -11.890 3.052 1.00 97.44 197 ILE A O 1
ATOM 1681 N N . VAL A 1 198 ? -3.821 -9.944 3.672 1.00 96.44 198 VAL A N 1
ATOM 1682 C CA . VAL A 1 198 ? -2.833 -9.104 2.972 1.00 96.44 198 VAL A CA 1
ATOM 1683 C C . VAL A 1 198 ? -1.419 -9.348 3.510 1.00 96.44 198 VAL A C 1
ATOM 1685 O O . VAL A 1 198 ? -0.486 -9.525 2.722 1.00 96.44 198 VAL A O 1
ATOM 1688 N N . SER A 1 199 ? -1.252 -9.414 4.831 1.00 95.75 199 SER A N 1
ATOM 1689 C CA . SER A 1 199 ? 0.027 -9.716 5.486 1.00 95.75 199 SER A CA 1
ATOM 1690 C C . SER A 1 199 ? 0.542 -11.102 5.119 1.00 95.75 199 SER A C 1
ATOM 1692 O O . SER A 1 199 ? 1.718 -11.255 4.786 1.00 95.75 199 SER A O 1
ATOM 1694 N N . PHE A 1 200 ? -0.342 -12.101 5.103 1.00 95.50 200 PHE A N 1
ATOM 1695 C CA . PHE A 1 200 ? -0.001 -13.455 4.689 1.00 95.50 200 PHE A CA 1
ATOM 1696 C C . PHE A 1 200 ? 0.459 -13.494 3.230 1.00 95.50 200 PHE A C 1
ATOM 1698 O O . PHE A 1 200 ? 1.48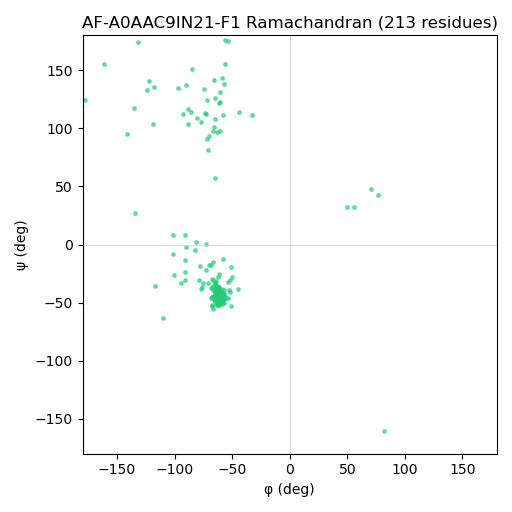6 -14.100 2.924 1.00 95.50 200 PHE A O 1
ATOM 1705 N N . ILE A 1 201 ? -0.224 -12.786 2.324 1.00 94.00 201 ILE A N 1
ATOM 1706 C CA . ILE A 1 201 ? 0.214 -12.690 0.929 1.00 94.00 201 ILE A CA 1
ATOM 1707 C C . ILE A 1 201 ? 1.623 -12.079 0.867 1.00 94.00 201 ILE A C 1
ATOM 1709 O O . ILE A 1 201 ? 2.498 -12.670 0.238 1.00 94.00 201 ILE A O 1
ATOM 1713 N N . PHE A 1 202 ? 1.908 -10.971 1.561 1.00 92.00 202 PHE A N 1
ATOM 1714 C CA . PHE A 1 202 ? 3.272 -10.423 1.600 1.00 92.00 202 PHE A CA 1
ATOM 1715 C C . PHE A 1 202 ? 4.305 -11.419 2.142 1.00 92.00 202 PHE A C 1
ATOM 1717 O O . PHE A 1 202 ? 5.385 -11.546 1.560 1.00 92.00 202 PHE A O 1
ATOM 1724 N N . LEU A 1 203 ? 3.974 -12.163 3.200 1.00 90.56 203 LEU A N 1
ATOM 1725 C CA . LEU A 1 203 ? 4.843 -13.197 3.762 1.00 90.56 203 LEU A CA 1
ATOM 1726 C C . LEU A 1 203 ? 5.136 -14.306 2.744 1.00 90.56 203 LEU A C 1
ATOM 1728 O O . LEU A 1 203 ? 6.294 -14.676 2.546 1.00 90.56 203 LEU A O 1
ATOM 1732 N N . THR A 1 204 ? 4.118 -14.794 2.033 1.00 90.69 204 THR A N 1
ATOM 1733 C CA . THR A 1 204 ? 4.318 -15.796 0.974 1.00 90.69 204 THR A CA 1
ATOM 1734 C C . THR A 1 204 ? 5.182 -15.259 -0.168 1.00 90.69 204 THR A C 1
ATOM 1736 O O . THR A 1 204 ? 6.032 -15.989 -0.679 1.00 90.69 204 THR A O 1
ATOM 1739 N N . MET A 1 205 ? 5.069 -13.970 -0.520 1.00 86.50 205 MET A N 1
ATOM 1740 C CA . MET A 1 205 ? 5.955 -13.348 -1.512 1.00 86.50 205 MET A CA 1
ATOM 1741 C C . MET A 1 205 ? 7.409 -13.243 -1.028 1.00 86.50 205 MET A C 1
ATOM 1743 O O . MET A 1 205 ? 8.326 -13.396 -1.842 1.00 86.50 205 MET A O 1
ATOM 1747 N N . ILE A 1 206 ? 7.641 -12.991 0.270 1.00 83.50 206 ILE A N 1
ATOM 1748 C CA . ILE A 1 206 ? 8.983 -13.022 0.879 1.00 83.50 206 ILE A CA 1
ATOM 1749 C C . ILE A 1 206 ? 9.573 -14.425 0.735 1.00 83.50 206 ILE A C 1
ATOM 1751 O O . ILE A 1 206 ? 10.683 -14.578 0.219 1.00 83.50 206 ILE A O 1
ATOM 1755 N N . LEU A 1 207 ? 8.825 -15.445 1.163 1.00 82.94 207 LEU A N 1
ATOM 1756 C CA . LEU A 1 207 ? 9.279 -16.834 1.160 1.00 82.94 207 LEU A CA 1
ATOM 1757 C C . LEU A 1 207 ? 9.564 -17.318 -0.265 1.00 82.94 207 LEU A C 1
ATOM 1759 O O . LEU A 1 207 ? 10.652 -17.825 -0.537 1.00 82.94 207 LEU A O 1
ATOM 1763 N N . GLY A 1 208 ? 8.648 -17.059 -1.201 1.00 80.25 208 GLY A N 1
ATOM 1764 C CA . GLY A 1 208 ? 8.787 -17.472 -2.598 1.00 80.25 208 GLY A CA 1
ATOM 1765 C C . GLY A 1 208 ? 9.991 -16.853 -3.319 1.00 80.25 208 GLY A C 1
ATOM 1766 O O . GLY A 1 208 ? 10.553 -17.469 -4.220 1.00 80.25 208 GLY A O 1
ATOM 1767 N N . ASN A 1 209 ? 10.433 -15.660 -2.909 1.00 72.06 209 ASN A N 1
ATOM 1768 C CA . ASN A 1 209 ? 11.623 -15.007 -3.466 1.00 72.06 209 ASN A CA 1
ATOM 1769 C C . ASN A 1 209 ? 12.928 -15.339 -2.721 1.00 72.06 209 ASN A C 1
ATOM 1771 O O . ASN A 1 209 ? 14.007 -15.032 -3.239 1.00 72.06 209 ASN A O 1
ATOM 1775 N N . SER A 1 210 ? 12.836 -15.929 -1.525 1.00 67.38 210 SER A N 1
ATOM 1776 C CA . SER A 1 210 ? 13.985 -16.289 -0.683 1.00 67.38 210 SER A CA 1
ATOM 1777 C C . SER A 1 210 ? 14.499 -17.705 -0.949 1.00 67.38 210 SER A C 1
ATOM 1779 O O . SER A 1 210 ? 15.673 -17.976 -0.705 1.00 67.38 210 SER A O 1
ATOM 1781 N N . ILE A 1 211 ? 13.660 -18.597 -1.484 1.00 63.09 211 ILE A N 1
ATOM 1782 C CA . ILE A 1 211 ? 14.075 -19.948 -1.877 1.00 63.09 211 ILE A CA 1
ATOM 1783 C C . ILE A 1 211 ? 14.958 -19.844 -3.136 1.00 63.09 211 ILE A C 1
ATOM 1785 O O . ILE A 1 211 ? 14.530 -19.248 -4.133 1.00 63.09 211 ILE A O 1
ATOM 1789 N N . PRO A 1 212 ? 16.194 -20.382 -3.126 1.00 53.75 212 PRO A N 1
ATOM 1790 C CA . PRO A 1 212 ? 17.027 -20.406 -4.318 1.00 53.75 212 PRO A CA 1
ATOM 1791 C C . PRO A 1 212 ? 16.303 -21.199 -5.405 1.00 53.75 212 PRO A C 1
ATOM 1793 O O . PRO A 1 212 ? 15.936 -22.354 -5.207 1.00 53.75 212 PRO A O 1
ATOM 1796 N N . LYS A 1 213 ? 16.081 -20.565 -6.559 1.00 55.84 213 LYS A N 1
ATOM 1797 C CA . LYS A 1 213 ? 15.572 -21.266 -7.738 1.00 55.84 213 LYS A CA 1
ATOM 1798 C C . LYS A 1 213 ? 16.662 -22.259 -8.147 1.00 55.84 213 LYS A C 1
ATOM 1800 O O . LYS A 1 213 ? 17.734 -21.820 -8.561 1.00 55.84 213 LYS A O 1
ATOM 1805 N N . SER A 1 214 ? 16.436 -23.555 -7.928 1.00 42.88 214 SER A N 1
ATOM 1806 C CA . SER A 1 214 ? 17.357 -24.594 -8.387 1.00 42.88 214 SER A CA 1
ATOM 1807 C C . SER A 1 214 ? 17.422 -24.521 -9.910 1.00 42.88 214 SER A C 1
ATOM 1809 O O . SER A 1 214 ? 16.378 -24.592 -10.561 1.00 42.88 214 SER A O 1
ATOM 1811 N N . ASN A 1 215 ? 18.628 -24.313 -10.438 1.00 43.28 215 ASN A N 1
ATOM 1812 C CA . ASN A 1 215 ? 18.913 -24.455 -11.864 1.00 43.28 215 ASN A CA 1
ATOM 1813 C C . ASN A 1 215 ? 18.800 -25.918 -12.283 1.00 43.28 215 ASN A C 1
ATOM 1815 O O . ASN A 1 215 ? 19.238 -26.775 -11.481 1.00 43.28 215 ASN A O 1
#

Mean predicted aligned error: 7.76 Å

Sequence (215 aa):
MKKYICNNSKDGLFNLLADALTKVLNLFNFVEFFKLFVVFIYCRRKKSTCDEEKKRYVSRIAIDIFIFLKWILLIVLILKEYESCFTTKIIWYLLFFNLYTYFYYHIWKSENVIEFKSIERTRGRFINLISSIIFSNFCFAYLYKYCYTESFQWGEKGDLGISNSLWFSFANSLTVDYDLIVPKNELGHNLVTLQVIVSFIFLTMILGNSIPKSN

Secondary structure (DSSP, 8-state):
--------S---HHHHHHHHHHHHHHHH-HHHHHHHHHHHHHHHH--S---HHHHHHHHHHHHHHHHHHHHHHHHHHHHTT---HHHHHHHHHHHHHHHHHHHHHHTGGG--------HHHHHHHHHHHHHHHHHHHHHHHHIIIIISGGGEEE-TT----HHHHHHHHHHHHTT---TTEEE-SHHHHHHHHHHHHHHHHHHHHHHHHHS----

Radius of gyration: 20.22 Å; Cα contacts (8 Å, |Δi|>4): 147; chains: 1; bounding box: 43×42×63 Å

Solvent-accessible surface area (backbone atoms only — not comparable to full-atom values): 12250 Å² total; per-residue (Å²): 135,84,80,78,78,78,81,83,80,82,75,51,72,67,53,55,51,51,53,52,48,51,53,55,52,52,75,69,33,62,68,53,53,49,22,51,50,52,42,50,55,52,45,66,70,41,89,60,86,72,48,70,68,58,50,53,52,50,34,51,53,36,49,53,52,50,55,52,51,55,51,52,52,52,50,51,36,60,77,62,69,62,69,47,78,68,54,52,51,49,46,53,49,51,46,52,48,49,53,48,51,50,46,41,61,67,60,68,61,53,72,86,69,96,56,81,80,47,70,65,60,56,51,51,54,50,53,53,48,55,50,49,52,54,50,41,32,51,47,49,14,47,38,49,59,63,71,39,40,88,27,41,45,52,36,99,88,44,88,67,57,67,66,54,31,37,52,44,29,51,30,42,50,67,74,39,91,50,91,56,58,42,63,68,41,72,68,28,46,51,50,55,51,50,43,36,52,53,37,48,51,53,50,52,54,52,53,68,71,65,54,79,81,81,129

Nearest PDB structures (foldseek):
  6v3g-assembly1_B  TM=3.193E-01  e=4.394E-01  Homo sapiens
  7yo5-assembly1_B  TM=4.191E-01  e=1.156E+00  Homo sapiens
  8ub3-assembly1_A  TM=1.886E-01  e=8.810E+00  synthetic construct

Foldseek 3Di:
DDPPPPPDDDDPPVNVVVVVVLVVVCVVQPLNVQLVVQLVVVCVVPPDDCDPVNSVVSSVVSNVVVLVVLVVVLVVCQVVLDDDPVVLVVLVVCLVSLLSVLCCPQPVVPPDDPPPCPPVNVVVNVVSLVSSLLSNLSSLLSCCQRVVVVQKDADPVPRDGSVLSSVVSVCLLVPHDDPRIDGDDPVSVVSSVVSVVSSVSSVVSVVVNPDPPDD